Protein AF-0000000082975050 (afdb_homodimer)

Radius of gyration: 22.84 Å; Cα contacts (8 Å, |Δi|>4): 116; chains: 2; bounding box: 53×72×54 Å

Solvent-accessible surface area (backbone atoms only — not comparable to full-atom values): 13471 Å² total; per-residue (Å²): 128,85,73,77,72,78,75,49,72,66,56,48,51,53,51,49,53,51,52,52,52,53,52,52,50,51,50,51,52,41,51,49,33,51,52,57,33,52,72,74,43,74,67,50,84,55,89,58,82,75,48,73,52,53,45,34,50,45,50,38,50,48,47,53,49,49,51,49,51,48,52,34,49,72,68,70,44,66,65,86,73,73,61,56,70,67,48,46,16,43,52,56,42,55,60,42,58,71,66,53,77,72,69,80,68,79,64,73,76,54,66,79,74,104,129,85,70,77,72,78,76,49,72,67,55,48,52,53,52,49,53,50,52,51,51,52,52,52,50,52,50,51,52,41,52,48,32,50,50,57,33,52,72,74,42,76,65,51,84,56,88,59,83,73,48,72,53,54,45,34,49,44,51,38,51,47,48,53,49,50,52,50,51,48,52,35,50,72,68,70,42,67,66,84,73,74,61,56,71,69,48,46,15,45,54,55,43,57,58,42,60,71,65,55,75,72,69,82,68,78,64,73,76,54,67,80,74,107

InterPro domains:
  IPR011598 Myc-type, basic helix-loop-helix (bHLH) domain [PF00010] (15-67)
  IPR011598 Myc-type, basic helix-loop-helix (bHLH) domain [PS50888] (14-66)
  IPR011598 Myc-type, basic helix-loop-helix (bHLH) domain [SM00353] (20-72)
  IPR036638 Helix-loop-helix DNA-binding domain superfamily [G3DSA:4.10.280.10] (9-77)
  IPR036638 Helix-loop-helix DNA-binding domain superfamily [SSF47459] (14-75)
  IPR050359 Basic helix-loop-helix transcription factors [PTHR19290] (8-82)

Organism: NCBI:txid223781

Secondary structure (DSSP, 8-state):
----PPPPHHHHHHHHHHHHHHHHHHHHHHHHHHHHHHTTS-----SSPPPHHHHHHHHHHHHHHHHHHHHHHHTT-----TTHHHHHHHHHHHHHHHHHTT--GGGGGSGGG-/----PPPPHHHHHHHHHHHHHHHHHHHHHHHHHHHHHHTTS-----SSPPPHHHHHHHHHHHHHHHHHHHHHHHTT-----TTHHHHHHHHHHHHHHHHHTT--TTGGGSGGG-

pLDDT: mean 72.02, std 23.09, range [24.94, 95.62]

Foldseek 3Di:
DPPPPDQDPVRVVVVVVVVLVVVVVVVVVVVVVLVVLVVVQQADPDPDDADSVLSVQLSVVVVVVVVVCVVCVVVVNNDPPPDCRPVVNVVSVVVVVVPPVPDPPPPDVPVVVD/DPPPPDQDPVRVVVVVVVVLVVVVVVVVVVVVVLVVLVVVQLADPDPDDADSVLSVQLSVVVVVVVVVCVVCVVVVNNDPPPPCRPVVNVVSVVVVVVPPVPDPPPPDVPVVVD

Structure (mmCIF, N/CA/C/O backbone):
data_AF-0000000082975050-model_v1
#
loop_
_entity.id
_entity.type
_entity.pdbx_description
1 polymer 'Class A basic helix-loop-helix protein 15'
#
loop_
_atom_site.group_PDB
_atom_site.id
_atom_site.type_symbol
_atom_site.label_atom_id
_atom_site.label_alt_id
_atom_site.label_comp_id
_atom_site.label_asym_id
_atom_site.label_entity_id
_atom_site.label_seq_id
_atom_site.pdbx_PDB_ins_code
_atom_site.Cartn_x
_atom_site.Cartn_y
_atom_site.Cartn_z
_atom_site.occupancy
_atom_site.B_iso_or_equiv
_atom_site.auth_seq_id
_atom_site.auth_comp_id
_atom_site.auth_asym_id
_atom_site.auth_atom_id
_atom_site.pdbx_PDB_model_num
ATOM 1 N N . MET A 1 1 ? -28.766 18.641 33.812 1 49.19 1 MET A N 1
ATOM 2 C CA . MET A 1 1 ? -28.094 19.297 32.719 1 49.19 1 MET A CA 1
ATOM 3 C C . MET A 1 1 ? -26.594 19.406 32.969 1 49.19 1 MET A C 1
ATOM 5 O O . MET A 1 1 ? -26.156 20.188 33.781 1 49.19 1 MET A O 1
ATOM 9 N N . THR A 1 2 ? -25.844 18.297 32.969 1 58.22 2 THR A N 1
ATOM 10 C CA . THR A 1 2 ? -24.438 18.266 33.375 1 58.22 2 THR A CA 1
ATOM 11 C C . THR A 1 2 ? -23.625 19.234 32.531 1 58.22 2 THR A C 1
ATOM 13 O O . THR A 1 2 ? -23.547 19.094 31.297 1 58.22 2 THR A O 1
ATOM 16 N N . THR A 1 3 ? -23.609 20.438 32.844 1 59.12 3 THR A N 1
ATOM 17 C CA . THR A 1 3 ? -22.875 21.516 32.219 1 59.12 3 THR A CA 1
ATOM 18 C C . THR A 1 3 ? -21.422 21.125 31.984 1 59.12 3 THR A C 1
ATOM 20 O O . THR A 1 3 ? -20.719 20.766 32.938 1 59.12 3 THR A O 1
ATOM 23 N N . LYS A 1 4 ? -21.062 20.469 30.938 1 68 4 LYS A N 1
ATOM 24 C CA . LYS A 1 4 ? -19.656 20.141 30.719 1 68 4 LYS A CA 1
ATOM 25 C C . LYS A 1 4 ? -18.781 21.391 30.797 1 68 4 LYS A C 1
ATOM 27 O O . LYS A 1 4 ? -19.078 22.406 30.172 1 68 4 LYS A O 1
ATOM 32 N N . HIS A 1 5 ? -18.125 21.672 31.875 1 72.56 5 HIS A N 1
ATOM 33 C CA . HIS A 1 5 ? -17.188 22.766 32.031 1 72.56 5 HIS A CA 1
ATOM 34 C C . HIS A 1 5 ? -16.172 22.797 30.891 1 72.56 5 HIS A C 1
ATOM 36 O O . HIS A 1 5 ? -15.758 21.75 30.391 1 72.56 5 HIS A O 1
ATOM 42 N N . PRO A 1 6 ? -15.977 23.922 30.297 1 77.38 6 PRO A N 1
ATOM 43 C CA . PRO A 1 6 ? -15.039 24.062 29.188 1 77.38 6 PRO A CA 1
ATOM 44 C C . PRO A 1 6 ? -13.633 23.594 29.531 1 77.38 6 PRO A C 1
ATOM 46 O O . PRO A 1 6 ? -13.219 23.672 30.688 1 77.38 6 PRO A O 1
ATOM 49 N N . TRP A 1 7 ? -12.953 22.766 28.75 1 78.19 7 TRP A N 1
ATOM 50 C CA . TRP A 1 7 ? -11.594 22.266 28.984 1 78.19 7 TRP A CA 1
ATOM 51 C C . TRP A 1 7 ? -10.633 23.422 29.25 1 78.19 7 TRP A C 1
ATOM 53 O O . TRP A 1 7 ? -10.664 24.453 28.562 1 78.19 7 TRP A O 1
ATOM 63 N N . SER A 1 8 ? -10.016 23.391 30.344 1 85.06 8 SER A N 1
ATOM 64 C CA . SER A 1 8 ? -8.922 24.328 30.609 1 85.06 8 SER A CA 1
ATOM 65 C C . SER A 1 8 ? -7.895 24.312 29.484 1 85.06 8 SER A C 1
ATOM 67 O O . SER A 1 8 ? -7.789 23.328 28.75 1 85.06 8 SER A O 1
ATOM 69 N N . SER A 1 9 ? -7.164 25.391 29.281 1 87.44 9 SER A N 1
ATOM 70 C CA . SER A 1 9 ? -6.113 25.484 28.266 1 87.44 9 SER A CA 1
ATOM 71 C C . SER A 1 9 ? -5.117 24.328 28.406 1 87.44 9 SER A C 1
ATOM 73 O O . SER A 1 9 ? -4.652 23.797 27.391 1 87.44 9 SER A O 1
ATOM 75 N N . LYS A 1 10 ? -4.719 24.047 29.672 1 89.56 10 LYS A N 1
ATOM 76 C CA . LYS A 1 10 ? -3.797 22.953 29.906 1 89.56 10 LYS A CA 1
ATOM 77 C C . LYS A 1 10 ? -4.395 21.625 29.453 1 89.56 10 LYS A C 1
ATOM 79 O O . LYS A 1 10 ? -3.695 20.797 28.875 1 89.56 10 LYS A O 1
ATOM 84 N N . ASP A 1 11 ? -5.547 21.375 29.719 1 90.31 11 ASP A N 1
ATOM 85 C CA . ASP A 1 11 ? -6.242 20.156 29.312 1 90.31 11 ASP A CA 1
ATOM 86 C C . ASP A 1 11 ? -6.309 20.047 27.781 1 90.31 11 ASP A C 1
ATOM 88 O O . ASP A 1 11 ? -6.152 18.953 27.234 1 90.31 11 ASP A O 1
ATOM 92 N N . ARG A 1 12 ? -6.531 21.141 27.203 1 91.5 12 ARG A N 1
ATOM 93 C CA . ARG A 1 12 ? -6.609 21.156 25.75 1 91.5 12 ARG A CA 1
ATOM 94 C C . ARG A 1 12 ? -5.27 20.781 25.125 1 91.5 12 ARG A C 1
ATOM 96 O O . ARG A 1 12 ? -5.219 20.016 24.156 1 91.5 12 ARG A O 1
ATOM 103 N N . HIS A 1 13 ? -4.234 21.391 25.625 1 91.81 13 HIS A N 1
ATOM 104 C CA . HIS A 1 13 ? -2.891 21.094 25.141 1 91.81 13 HIS A CA 1
ATOM 105 C C . HIS A 1 13 ? -2.553 19.609 25.312 1 91.81 13 HIS A C 1
ATOM 107 O O . HIS A 1 13 ? -2.004 18.984 24.406 1 91.81 13 HIS A O 1
ATOM 113 N N . LEU A 1 14 ? -2.832 19 26.406 1 93.06 14 LEU A N 1
ATOM 114 C CA . LEU A 1 14 ? -2.553 17.594 26.688 1 93.06 14 LEU A CA 1
ATOM 115 C C . LEU A 1 14 ? -3.32 16.688 25.734 1 93.06 14 LEU A C 1
ATOM 117 O O . LEU A 1 14 ? -2.785 15.68 25.266 1 93.06 14 LEU A O 1
ATOM 121 N N . ARG A 1 15 ? -4.504 17.047 25.484 1 94.31 15 ARG A N 1
ATOM 122 C CA . ARG A 1 15 ? -5.32 16.266 24.562 1 94.31 15 ARG A CA 1
ATOM 123 C C . ARG A 1 15 ? -4.742 16.312 23.141 1 94.31 15 ARG A C 1
ATOM 125 O O . ARG A 1 15 ? -4.77 15.32 22.422 1 94.31 15 ARG A O 1
ATOM 132 N N . ARG A 1 16 ? -4.27 17.453 22.828 1 94.25 16 ARG A N 1
ATOM 133 C CA . ARG A 1 16 ? -3.648 17.609 21.516 1 94.25 16 ARG A CA 1
ATOM 134 C C . ARG A 1 16 ? -2.393 16.75 21.391 1 94.25 16 ARG A C 1
ATOM 136 O O . ARG A 1 16 ? -2.176 16.094 20.375 1 94.25 16 ARG A O 1
ATOM 143 N N . LEU A 1 17 ? -1.594 16.734 22.406 1 93.88 17 LEU A N 1
ATOM 144 C CA . LEU A 1 17 ? -0.362 15.953 22.422 1 93.88 17 LEU A CA 1
ATOM 145 C C . LEU A 1 17 ? -0.664 14.461 22.328 1 93.88 17 LEU A C 1
ATOM 147 O O . LEU A 1 17 ? 0.022 13.727 21.609 1 93.88 17 LEU A O 1
ATOM 151 N N . GLU A 1 18 ? -1.65 14.07 22.938 1 95.19 18 GLU A N 1
ATOM 152 C CA . GLU A 1 18 ? -2.07 12.672 22.906 1 95.19 18 GLU A CA 1
ATOM 153 C C . GLU A 1 18 ? -2.559 12.281 21.516 1 95.19 18 GLU A C 1
ATOM 155 O O . GLU A 1 18 ? -2.234 11.195 21.016 1 95.19 18 GLU A O 1
ATOM 160 N N . SER A 1 19 ? -3.355 13.117 20.938 1 92.25 19 SER A N 1
ATOM 161 C CA . SER A 1 19 ? -3.855 12.883 19.594 1 92.25 19 SER A CA 1
ATOM 162 C C . SER A 1 19 ? -2.713 12.805 18.578 1 92.25 19 SER A C 1
ATOM 164 O O . SER A 1 19 ? -2.703 11.922 17.719 1 92.25 19 SER A O 1
ATOM 166 N N . ASN A 1 20 ? -1.821 13.672 18.734 1 84.62 20 ASN A N 1
ATOM 167 C CA . ASN A 1 20 ? -0.651 13.672 17.859 1 84.62 20 ASN A CA 1
ATOM 168 C C . ASN A 1 20 ? 0.16 12.391 18 1 84.62 20 ASN A C 1
ATOM 170 O O . ASN A 1 20 ? 0.629 11.828 17.016 1 84.62 20 ASN A O 1
ATOM 174 N N . GLU A 1 21 ? 0.338 11.945 19.234 1 93 21 GLU A N 1
ATOM 175 C CA . GLU A 1 21 ? 1.082 10.711 19.484 1 93 21 GLU A CA 1
ATOM 176 C C . GLU A 1 21 ? 0.361 9.5 18.906 1 93 21 GLU A C 1
ATOM 178 O O . GLU A 1 21 ? 0.998 8.594 18.359 1 93 21 GLU A O 1
ATOM 183 N N . ARG A 1 22 ? -0.923 9.414 18.938 1 92.12 22 ARG A N 1
ATOM 184 C CA . ARG A 1 22 ? -1.711 8.336 18.359 1 92.12 22 ARG A CA 1
ATOM 185 C C . ARG A 1 22 ? -1.531 8.289 16.844 1 92.12 22 ARG A C 1
ATOM 187 O O . ARG A 1 22 ? -1.335 7.219 16.266 1 92.12 22 ARG A O 1
ATOM 194 N N . GLU A 1 23 ? -1.517 9.516 16.297 1 82.25 23 GLU A N 1
ATOM 195 C CA . GLU A 1 23 ? -1.355 9.602 14.852 1 82.25 23 GLU A CA 1
ATOM 196 C C . GLU A 1 23 ? 0.053 9.188 14.43 1 82.25 23 GLU A C 1
ATOM 198 O O . GLU A 1 23 ? 0.234 8.547 13.398 1 82.25 23 GLU A O 1
ATOM 203 N N . ARG A 1 24 ? 0.993 9.5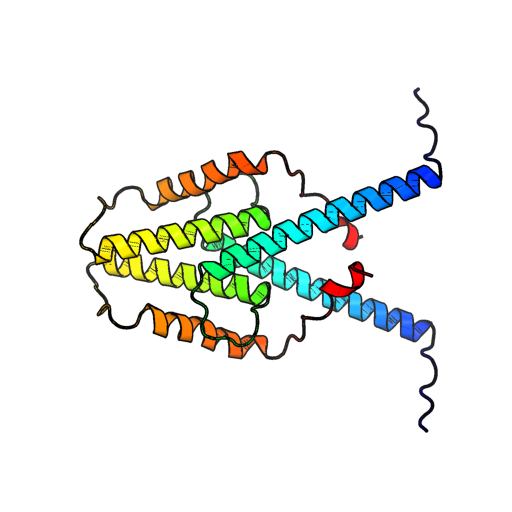08 15.203 1 88.44 24 ARG A N 1
ATOM 204 C CA . ARG A 1 24 ? 2.369 9.102 14.93 1 88.44 24 ARG A CA 1
ATOM 205 C C . ARG A 1 24 ? 2.52 7.586 14.984 1 88.44 24 ARG A C 1
ATOM 207 O O . ARG A 1 24 ? 3.182 6.992 14.133 1 88.44 24 ARG A O 1
ATOM 214 N N . GLN A 1 25 ? 1.886 7.027 15.945 1 92.62 25 GLN A N 1
ATOM 215 C CA . GLN A 1 25 ? 1.924 5.574 16.078 1 92.62 25 GLN A CA 1
ATOM 216 C C . GLN A 1 25 ? 1.229 4.898 14.891 1 92.62 25 GLN A C 1
ATOM 218 O O . GLN A 1 25 ? 1.692 3.869 14.398 1 92.62 25 GLN A O 1
ATOM 223 N N . ARG A 1 26 ? 0.138 5.371 14.484 1 89.12 26 ARG A N 1
ATOM 224 C CA . ARG A 1 26 ? -0.585 4.832 13.336 1 89.12 26 ARG A CA 1
ATOM 225 C C . ARG A 1 26 ? 0.274 4.879 12.078 1 89.12 26 ARG A C 1
ATOM 227 O O . ARG A 1 26 ? 0.341 3.9 11.336 1 89.12 26 ARG A O 1
ATOM 234 N N . MET A 1 27 ? 0.964 5.965 11.859 1 92.44 27 MET A N 1
ATOM 235 C CA . MET A 1 27 ? 1.824 6.117 10.688 1 92.44 27 MET A CA 1
ATOM 236 C C . MET A 1 27 ? 2.988 5.133 10.734 1 92.44 27 MET A C 1
ATOM 238 O O . MET A 1 27 ? 3.414 4.617 9.703 1 92.44 27 MET A O 1
ATOM 242 N N . HIS A 1 28 ? 3.506 4.906 11.914 1 90.19 28 HIS A N 1
ATOM 243 C CA . HIS A 1 28 ? 4.566 3.914 12.055 1 90.19 28 HIS A CA 1
ATOM 244 C C . HIS A 1 28 ? 4.074 2.523 11.672 1 90.19 28 HIS A C 1
ATOM 246 O O . HIS A 1 28 ? 4.785 1.774 10.992 1 90.19 28 HIS A O 1
ATOM 252 N N . LYS A 1 29 ? 2.855 2.201 12.094 1 95.25 29 LYS A N 1
ATOM 253 C CA . LYS A 1 29 ? 2.26 0.915 11.75 1 95.25 29 LYS A CA 1
ATOM 254 C C . LYS A 1 29 ? 2.045 0.798 10.242 1 95.25 29 LYS A C 1
ATOM 256 O O . LYS A 1 29 ? 2.273 -0.262 9.656 1 95.25 29 LYS A O 1
ATOM 261 N N . LEU A 1 30 ? 1.63 1.838 9.617 1 92.81 30 LEU A N 1
ATOM 262 C CA . LEU A 1 30 ? 1.423 1.858 8.18 1 92.81 30 LEU A CA 1
ATOM 263 C C . LEU A 1 30 ? 2.738 1.642 7.434 1 92.81 30 LEU A C 1
ATOM 265 O O . LEU A 1 30 ? 2.797 0.859 6.484 1 92.81 30 LEU A O 1
ATOM 269 N N . ASN A 1 31 ? 3.74 2.348 7.891 1 90.44 31 ASN A N 1
ATOM 270 C CA . ASN A 1 31 ? 5.059 2.209 7.273 1 90.44 31 ASN A CA 1
ATOM 271 C C . ASN A 1 31 ? 5.609 0.797 7.449 1 90.44 31 ASN A C 1
ATOM 273 O O . ASN A 1 31 ? 6.273 0.269 6.555 1 90.44 31 ASN A O 1
ATOM 277 N N . ASN A 1 32 ? 5.355 0.242 8.633 1 95.12 32 ASN A N 1
ATOM 278 C CA . ASN A 1 32 ? 5.754 -1.147 8.844 1 95.12 32 ASN A CA 1
ATOM 279 C C . ASN A 1 32 ? 5.043 -2.084 7.867 1 95.12 32 ASN A C 1
ATOM 281 O O . ASN A 1 32 ? 5.645 -3.033 7.363 1 95.12 32 ASN A O 1
ATOM 285 N N . ALA A 1 33 ? 3.789 -1.799 7.648 1 95.56 33 ALA A N 1
ATOM 286 C CA . ALA A 1 33 ? 3.021 -2.617 6.715 1 95.56 33 ALA A CA 1
ATOM 287 C C . ALA A 1 33 ? 3.551 -2.471 5.293 1 95.56 33 ALA A C 1
ATOM 289 O O . ALA A 1 33 ? 3.6 -3.443 4.539 1 95.56 33 ALA A O 1
ATOM 290 N N . PHE A 1 34 ? 4.008 -1.332 4.875 1 93.56 34 PHE A N 1
ATOM 291 C CA . PHE A 1 34 ? 4.652 -1.124 3.584 1 93.56 34 PHE A CA 1
ATOM 292 C C . PHE A 1 34 ? 5.934 -1.94 3.48 1 93.56 34 PHE A C 1
ATOM 294 O O . PHE A 1 34 ? 6.188 -2.58 2.459 1 93.56 34 PHE A O 1
ATOM 301 N N . GLN A 1 35 ? 6.707 -1.865 4.547 1 92.81 35 GLN A N 1
ATOM 302 C CA . GLN A 1 35 ? 7.969 -2.598 4.551 1 92.81 35 GLN A CA 1
ATOM 303 C C . GLN A 1 35 ? 7.734 -4.098 4.422 1 92.81 35 GLN A C 1
ATOM 305 O O . GLN A 1 35 ? 8.445 -4.785 3.686 1 92.81 35 GLN A O 1
ATOM 310 N N . ALA A 1 36 ? 6.762 -4.613 5.164 1 95.38 36 ALA A N 1
ATOM 311 C CA . ALA A 1 36 ? 6.438 -6.035 5.094 1 95.38 36 ALA A CA 1
ATOM 312 C C . ALA A 1 36 ? 6.016 -6.434 3.682 1 95.38 36 ALA A C 1
ATOM 314 O O . ALA A 1 36 ? 6.359 -7.52 3.207 1 95.38 36 ALA A O 1
ATOM 315 N N . LEU A 1 37 ? 5.32 -5.559 3.002 1 95.19 37 LEU A N 1
ATOM 316 C CA . LEU A 1 37 ? 4.918 -5.816 1.624 1 95.19 37 LEU A CA 1
ATOM 317 C C . LEU A 1 37 ? 6.133 -5.832 0.7 1 95.19 37 LEU A C 1
ATOM 319 O O . LEU A 1 37 ? 6.25 -6.711 -0.16 1 95.19 37 LEU A O 1
ATOM 323 N N . ARG A 1 38 ? 7.008 -4.895 0.886 1 92.06 38 ARG A N 1
ATOM 324 C CA . ARG A 1 38 ? 8.211 -4.805 0.066 1 92.06 38 ARG A CA 1
ATOM 325 C C . ARG A 1 38 ? 9.055 -6.07 0.19 1 92.06 38 ARG A C 1
ATOM 327 O O . ARG A 1 38 ? 9.719 -6.48 -0.767 1 92.06 38 ARG A O 1
ATOM 334 N N . GLU A 1 39 ? 8.992 -6.715 1.287 1 92.19 39 GLU A N 1
ATOM 335 C CA . GLU A 1 39 ? 9.828 -7.875 1.553 1 92.19 39 GLU A CA 1
ATOM 336 C C . GLU A 1 39 ? 9.367 -9.086 0.753 1 92.19 39 GLU A C 1
ATOM 338 O O . GLU A 1 39 ? 10.133 -10.039 0.552 1 92.19 39 GLU A O 1
ATOM 343 N N . VAL A 1 40 ? 8.164 -9.055 0.242 1 93.19 40 VAL A N 1
ATOM 344 C CA . VAL A 1 40 ? 7.668 -10.234 -0.461 1 93.19 40 VAL A CA 1
ATOM 345 C C . VAL A 1 40 ? 7.672 -9.977 -1.967 1 93.19 40 VAL A C 1
ATOM 347 O O . VAL A 1 40 ? 7.32 -10.859 -2.754 1 93.19 40 VAL A O 1
ATOM 350 N N . ILE A 1 41 ? 7.992 -8.805 -2.342 1 91.44 41 ILE A N 1
ATOM 351 C CA . ILE A 1 41 ? 8.094 -8.453 -3.754 1 91.44 41 ILE A CA 1
ATOM 352 C C . ILE A 1 41 ? 9.555 -8.484 -4.191 1 91.44 41 ILE A C 1
ATOM 354 O O . ILE A 1 41 ? 10.398 -7.797 -3.604 1 91.44 41 ILE A O 1
ATOM 358 N N . PRO A 1 42 ? 9.75 -9.312 -5.156 1 84.94 42 PRO A N 1
ATOM 359 C CA . PRO A 1 42 ? 11.133 -9.281 -5.641 1 84.94 42 PRO A CA 1
ATOM 360 C C . PRO A 1 42 ? 11.516 -7.934 -6.25 1 84.94 42 PRO A C 1
ATOM 362 O O . PRO A 1 42 ? 10.734 -7.352 -7.008 1 84.94 42 PRO A O 1
ATOM 365 N N . HIS A 1 43 ? 12.281 -7.355 -5.434 1 71.88 43 HIS A N 1
ATOM 366 C CA . HIS A 1 43 ? 12.68 -6.039 -5.918 1 71.88 43 HIS A CA 1
ATOM 367 C C . HIS A 1 43 ? 14.078 -6.078 -6.531 1 71.88 43 HIS A C 1
ATOM 369 O O . HIS A 1 43 ? 14.945 -6.812 -6.059 1 71.88 43 HIS A O 1
ATOM 375 N N . VAL A 1 44 ? 14.031 -5.676 -7.762 1 59.03 44 VAL A N 1
ATOM 376 C CA . VAL A 1 44 ? 15.359 -5.602 -8.344 1 59.03 44 VAL A CA 1
ATOM 377 C C . VAL A 1 44 ? 16.203 -4.566 -7.598 1 59.03 44 VAL A C 1
ATOM 379 O O . VAL A 1 44 ? 15.664 -3.568 -7.105 1 59.03 44 VAL A O 1
ATOM 382 N N . ARG A 1 45 ? 17.438 -4.789 -7.453 1 57.59 45 ARG A N 1
ATOM 383 C CA . ARG A 1 45 ? 18.562 -4.102 -6.816 1 57.59 45 ARG A CA 1
ATOM 384 C C . ARG A 1 45 ? 18.391 -2.59 -6.895 1 57.59 45 ARG A C 1
ATOM 386 O O . ARG A 1 45 ? 19.375 -1.853 -6.953 1 57.59 45 ARG A O 1
ATOM 393 N N . ALA A 1 46 ? 17.219 -2.252 -6.527 1 56.66 46 ALA A N 1
ATOM 394 C CA . ALA A 1 46 ? 17.234 -0.802 -6.691 1 56.66 46 ALA A CA 1
ATOM 395 C C . ALA A 1 46 ? 18.016 -0.131 -5.562 1 56.66 46 ALA A C 1
ATOM 397 O O . ALA A 1 46 ? 17.969 -0.582 -4.418 1 56.66 46 ALA A O 1
ATOM 398 N N . GLU A 1 47 ? 18.906 0.601 -5.941 1 57.22 47 GLU A N 1
ATOM 399 C CA . GLU A 1 47 ? 19.719 1.398 -5.027 1 57.22 47 GLU A CA 1
ATOM 400 C C . GLU A 1 47 ? 18.844 2.25 -4.109 1 57.22 47 GLU A C 1
ATOM 402 O O . GLU A 1 47 ? 19.25 2.586 -2.996 1 57.22 47 GLU A O 1
ATOM 407 N N . ASN A 1 48 ? 17.719 2.496 -4.762 1 71.75 48 ASN A N 1
ATOM 408 C CA . ASN A 1 48 ? 16.844 3.377 -3.988 1 71.75 48 ASN A CA 1
ATOM 409 C C . ASN A 1 48 ? 15.617 2.643 -3.471 1 71.75 48 ASN A C 1
ATOM 411 O O . ASN A 1 48 ? 15.094 1.746 -4.141 1 71.75 48 ASN A O 1
ATOM 415 N N . LYS A 1 49 ? 15.25 3.16 -2.273 1 75.69 49 LYS A N 1
ATOM 416 C CA . LYS A 1 49 ? 14.039 2.615 -1.66 1 75.69 49 LYS A CA 1
ATOM 417 C C . LYS A 1 49 ? 12.805 2.973 -2.475 1 75.69 49 LYS A C 1
ATOM 419 O O . LYS A 1 49 ? 12.695 4.09 -2.988 1 75.69 49 LYS A O 1
ATOM 424 N N . LEU A 1 50 ? 11.945 2.037 -2.697 1 84 50 LEU A N 1
ATOM 425 C CA . LEU A 1 50 ? 10.68 2.248 -3.391 1 84 50 LEU A CA 1
ATOM 426 C C . LEU A 1 50 ? 9.781 3.193 -2.6 1 84 50 LEU A C 1
ATOM 428 O O . LEU A 1 50 ? 9.727 3.121 -1.37 1 84 50 LEU A O 1
ATOM 432 N N . SER A 1 51 ? 9.125 4.133 -3.326 1 87.94 51 SER A N 1
ATOM 433 C CA . SER A 1 51 ? 8.102 4.957 -2.689 1 87.94 51 SER A CA 1
ATOM 434 C C . SER A 1 51 ? 6.859 4.137 -2.361 1 87.94 51 SER A C 1
ATOM 436 O O . SER A 1 51 ? 6.754 2.975 -2.758 1 87.94 51 SER A O 1
ATOM 438 N N . LYS A 1 52 ? 5.941 4.824 -1.64 1 92.25 52 LYS A N 1
ATOM 439 C CA . LYS A 1 52 ? 4.695 4.145 -1.291 1 92.25 52 LYS A CA 1
ATOM 440 C C . LYS A 1 52 ? 3.885 3.809 -2.539 1 92.25 52 LYS A C 1
ATOM 442 O O . LYS A 1 52 ? 3.379 2.693 -2.676 1 92.25 52 LYS A O 1
ATOM 447 N N . ILE A 1 53 ? 3.857 4.805 -3.383 1 91.5 53 ILE A N 1
ATOM 448 C CA . ILE A 1 53 ? 3.1 4.613 -4.613 1 91.5 53 ILE A CA 1
ATOM 449 C C . ILE A 1 53 ? 3.766 3.539 -5.469 1 91.5 53 ILE A C 1
ATOM 451 O O . ILE A 1 53 ? 3.088 2.664 -6.016 1 91.5 53 ILE A O 1
ATOM 455 N N . GLU A 1 54 ? 5.047 3.59 -5.578 1 89.75 54 GLU A N 1
ATOM 456 C CA . GLU A 1 54 ? 5.789 2.59 -6.34 1 89.75 54 GLU A CA 1
ATOM 457 C C . GLU A 1 54 ? 5.602 1.194 -5.75 1 89.75 54 GLU A C 1
ATOM 459 O O . GLU A 1 54 ? 5.434 0.221 -6.488 1 89.75 54 GLU A O 1
ATOM 464 N N . THR A 1 55 ? 5.602 1.144 -4.398 1 92.31 55 THR A N 1
ATOM 465 C CA . THR A 1 55 ? 5.414 -0.138 -3.729 1 92.31 55 THR A CA 1
ATOM 466 C C . THR A 1 55 ? 4.051 -0.733 -4.074 1 92.31 55 THR A C 1
ATOM 468 O O . THR A 1 55 ? 3.953 -1.914 -4.414 1 92.31 55 THR A O 1
ATOM 471 N N . LEU A 1 56 ? 3.084 0.028 -4.074 1 95.38 56 LEU A N 1
ATOM 472 C CA . LEU A 1 56 ? 1.723 -0.411 -4.363 1 95.38 56 LEU A CA 1
ATOM 473 C C . LEU A 1 56 ? 1.591 -0.86 -5.816 1 95.38 56 LEU A C 1
ATOM 475 O O . LEU A 1 56 ? 0.962 -1.882 -6.098 1 95.38 56 LEU A O 1
ATOM 479 N N . THR A 1 57 ? 2.184 -0.091 -6.664 1 94.38 57 THR A N 1
ATOM 480 C CA . THR A 1 57 ? 2.137 -0.402 -8.086 1 94.38 57 THR A CA 1
ATOM 481 C C . THR A 1 57 ? 2.875 -1.704 -8.383 1 94.38 57 THR A C 1
ATOM 483 O O . THR A 1 57 ? 2.383 -2.547 -9.133 1 94.38 57 THR A O 1
ATOM 486 N N . LEU A 1 58 ? 4.02 -1.876 -7.762 1 93.19 58 LEU A N 1
ATOM 487 C CA . LEU A 1 58 ? 4.797 -3.096 -7.957 1 93.19 58 LEU A CA 1
ATOM 488 C C . LEU A 1 58 ? 4.059 -4.305 -7.398 1 93.19 58 LEU A C 1
ATOM 490 O O . LEU A 1 58 ? 4.062 -5.375 -8.008 1 93.19 58 LEU A O 1
ATOM 494 N N . ALA A 1 59 ? 3.467 -4.074 -6.254 1 95.56 59 ALA A N 1
ATOM 495 C CA . ALA A 1 59 ? 2.705 -5.164 -5.648 1 95.56 59 ALA A CA 1
ATOM 496 C C . ALA A 1 59 ? 1.564 -5.609 -6.559 1 95.56 59 ALA A C 1
ATOM 498 O O . ALA A 1 59 ? 1.373 -6.805 -6.789 1 95.56 59 ALA A O 1
ATOM 499 N N . LYS A 1 60 ? 0.841 -4.66 -7.09 1 95.06 60 LYS A N 1
ATOM 500 C CA . LYS A 1 60 ? -0.256 -4.965 -8.008 1 95.06 60 LYS A CA 1
ATOM 501 C C . LYS A 1 60 ? 0.24 -5.742 -9.219 1 95.06 60 LYS A C 1
ATOM 503 O O . LYS A 1 60 ? -0.334 -6.773 -9.578 1 95.06 60 LYS A O 1
ATOM 508 N N . ASN A 1 61 ? 1.24 -5.289 -9.789 1 93.19 61 ASN A N 1
ATOM 509 C CA . ASN A 1 61 ? 1.783 -5.93 -10.984 1 93.19 61 ASN A CA 1
ATOM 510 C C . ASN A 1 61 ? 2.32 -7.324 -10.672 1 93.19 61 ASN A C 1
ATOM 512 O O . ASN A 1 61 ? 2.162 -8.242 -11.477 1 93.19 61 ASN A O 1
ATOM 516 N N . TYR A 1 62 ? 2.971 -7.438 -9.531 1 93.69 62 TYR A N 1
ATOM 517 C CA . TYR A 1 62 ? 3.506 -8.734 -9.125 1 93.69 62 TYR A CA 1
ATOM 518 C C . TYR A 1 62 ? 2.387 -9.75 -8.93 1 93.69 62 TYR A C 1
ATOM 520 O O . TYR A 1 62 ? 2.496 -10.898 -9.367 1 93.69 62 TYR A O 1
ATOM 528 N N . ILE A 1 63 ? 1.311 -9.289 -8.305 1 95.12 63 ILE A N 1
ATOM 529 C CA . ILE A 1 63 ? 0.154 -10.156 -8.078 1 95.12 63 ILE A CA 1
ATOM 530 C C . ILE A 1 63 ? -0.43 -10.586 -9.422 1 95.12 63 ILE A C 1
ATOM 532 O O . ILE A 1 63 ? -0.746 -11.766 -9.617 1 95.12 63 ILE A O 1
ATOM 536 N N . LYS A 1 64 ? -0.53 -9.672 -10.336 1 94.69 64 LYS A N 1
ATOM 537 C CA . LYS A 1 64 ? -1.036 -10.008 -11.664 1 94.69 64 LYS A CA 1
ATOM 538 C C . LYS A 1 64 ? -0.142 -11.039 -12.344 1 94.69 64 LYS A C 1
ATOM 540 O O . LYS A 1 64 ? -0.636 -11.969 -12.984 1 94.69 64 LYS A O 1
ATOM 545 N N . SER A 1 65 ? 1.151 -10.859 -12.18 1 93 65 SER A N 1
ATOM 546 C CA . SER A 1 65 ? 2.104 -11.797 -12.773 1 93 65 SER A CA 1
ATOM 547 C C . SER A 1 65 ? 1.978 -13.18 -12.156 1 93 65 SER A C 1
ATOM 549 O O . SER A 1 65 ? 1.938 -14.188 -12.867 1 93 65 SER A O 1
ATOM 551 N N . LEU A 1 66 ? 1.948 -13.188 -10.789 1 92.56 66 LEU A N 1
ATOM 552 C CA . LEU A 1 66 ? 1.812 -14.469 -10.102 1 92.56 66 LEU A CA 1
ATOM 553 C C . LEU A 1 66 ? 0.533 -15.18 -10.523 1 92.56 66 LEU A C 1
ATOM 555 O O . LEU A 1 66 ? 0.542 -16.391 -10.758 1 92.56 66 LEU A O 1
ATOM 559 N N . THR A 1 67 ? -0.532 -14.414 -10.625 1 92.19 67 THR A N 1
ATOM 560 C CA . THR A 1 67 ? -1.813 -14.977 -11.039 1 92.19 67 THR A CA 1
ATOM 561 C C . THR A 1 67 ? -1.729 -15.531 -12.453 1 92.19 67 THR A C 1
ATOM 563 O O . THR A 1 67 ? -2.248 -16.625 -12.734 1 92.19 67 THR A O 1
ATOM 566 N N . SER A 1 68 ? -1.086 -14.844 -13.305 1 91.69 68 SER A N 1
ATOM 567 C CA . SER A 1 68 ? -0.909 -15.297 -14.68 1 91.69 68 SER A CA 1
ATOM 568 C C . SER A 1 68 ? -0.117 -16.594 -14.727 1 91.69 68 SER A C 1
ATOM 570 O O . SER A 1 68 ? -0.435 -17.5 -15.516 1 91.69 68 SER A O 1
ATOM 572 N N . ILE A 1 69 ? 0.897 -16.703 -13.984 1 89.12 69 ILE A N 1
ATOM 573 C CA . ILE A 1 69 ? 1.731 -17.906 -13.93 1 89.12 69 ILE A CA 1
ATOM 574 C C . ILE A 1 69 ? 0.894 -19.094 -13.469 1 89.12 69 ILE A C 1
ATOM 576 O O . ILE A 1 69 ? 0.958 -20.172 -14.062 1 89.12 69 ILE A O 1
ATOM 580 N N . ILE A 1 70 ? 0.135 -18.906 -12.508 1 89.81 70 ILE A N 1
ATOM 581 C CA . ILE A 1 70 ? -0.695 -19.984 -11.969 1 89.81 70 ILE A CA 1
ATOM 582 C C . ILE A 1 70 ? -1.704 -20.438 -13.023 1 89.81 70 ILE A C 1
ATOM 584 O O . ILE A 1 70 ? -1.923 -21.625 -13.211 1 89.81 70 ILE A O 1
ATOM 588 N N . LEU A 1 71 ? -2.295 -19.484 -13.711 1 88.19 71 LEU A N 1
ATOM 589 C CA . LEU A 1 71 ? -3.273 -19.797 -14.742 1 88.19 71 LEU A CA 1
ATOM 590 C C . LEU A 1 71 ? -2.627 -20.578 -15.883 1 88.19 71 LEU A C 1
ATOM 592 O O . LEU A 1 71 ? -3.205 -21.547 -16.391 1 88.19 71 LEU A O 1
ATOM 596 N N . ASN A 1 72 ? -1.494 -20.203 -16.234 1 87.69 72 ASN A N 1
ATOM 597 C CA . ASN A 1 72 ? -0.77 -20.891 -17.281 1 87.69 72 ASN A CA 1
ATOM 598 C C . ASN A 1 72 ? -0.401 -22.312 -16.859 1 87.69 72 ASN A C 1
ATOM 600 O O . ASN A 1 72 ? -0.533 -23.25 -17.656 1 87.69 72 ASN A O 1
ATOM 604 N N . MET A 1 73 ? 0.056 -22.453 -15.648 1 82.5 73 MET A N 1
ATOM 605 C CA . MET A 1 73 ? 0.417 -23.766 -15.125 1 82.5 73 MET A CA 1
ATOM 606 C C . MET A 1 73 ? -0.808 -24.672 -15.031 1 82.5 73 MET A C 1
ATOM 608 O O . MET A 1 73 ? -0.725 -25.859 -15.305 1 82.5 73 MET A O 1
ATOM 612 N N . SER A 1 74 ? -1.85 -24.047 -14.68 1 85.75 74 SER A N 1
ATOM 613 C CA . SER A 1 74 ? -3.084 -24.812 -14.523 1 85.75 74 SER A CA 1
ATOM 614 C C . SER A 1 74 ? -3.631 -25.25 -15.875 1 85.75 74 SER A C 1
ATOM 616 O O . SER A 1 74 ? -4.328 -26.266 -15.969 1 85.75 74 SER A O 1
ATOM 618 N N . ASN A 1 75 ? -3.391 -24.484 -16.891 1 84.88 75 ASN A N 1
ATOM 619 C CA . ASN A 1 75 ? -3.859 -24.812 -18.234 1 84.88 75 ASN A CA 1
ATOM 620 C C . ASN A 1 75 ? -2.859 -25.688 -18.984 1 84.88 75 ASN A C 1
ATOM 622 O O . ASN A 1 75 ? -3.029 -25.938 -20.172 1 84.88 75 ASN A O 1
ATOM 626 N N . GLY A 1 76 ? -1.912 -26.281 -18.281 1 75.12 76 GLY A N 1
ATOM 627 C CA . GLY A 1 76 ? -0.941 -27.188 -18.891 1 75.12 76 GLY A CA 1
ATOM 628 C C . GLY A 1 76 ? 0.108 -26.453 -19.719 1 75.12 76 GLY A C 1
ATOM 629 O O . GLY A 1 76 ? 0.813 -27.078 -20.516 1 75.12 76 GLY A O 1
ATOM 630 N N . HIS A 1 77 ? -0.028 -25.141 -19.75 1 68.44 77 HIS A N 1
ATOM 631 C CA . HIS A 1 77 ? 0.993 -24.375 -20.453 1 68.44 77 HIS A CA 1
ATOM 632 C C . HIS A 1 77 ? 2.176 -24.062 -19.547 1 68.44 77 HIS A C 1
ATOM 634 O O . HIS A 1 77 ? 1.996 -23.531 -18.453 1 68.44 77 HIS A O 1
ATOM 640 N N . PHE A 1 78 ? 3.133 -25 -19.359 1 57.44 78 PHE A N 1
ATOM 641 C CA . PHE A 1 78 ? 4.301 -24.781 -18.516 1 57.44 78 PHE A CA 1
ATOM 642 C C . PHE A 1 78 ? 5.234 -23.75 -19.141 1 57.44 78 PHE A C 1
ATOM 644 O O . PHE A 1 78 ? 5.672 -23.922 -20.281 1 57.44 78 PHE A O 1
ATOM 651 N N . PRO A 1 79 ? 5.059 -22.578 -18.906 1 53.19 79 PRO A N 1
ATOM 652 C CA . PRO A 1 79 ? 6.191 -21.875 -19.5 1 53.19 79 PRO A CA 1
ATOM 653 C C . PRO A 1 79 ? 7.539 -22.469 -19.125 1 53.19 79 PRO A C 1
ATOM 655 O O . PRO A 1 79 ? 7.652 -23.125 -18.078 1 53.19 79 PRO A O 1
ATOM 658 N N . ALA A 1 80 ? 8.469 -22.734 -20.094 1 44.88 80 ALA A N 1
ATOM 659 C CA . ALA A 1 80 ? 9.836 -23.094 -19.719 1 44.88 80 ALA A CA 1
ATOM 660 C C . ALA A 1 80 ? 10.273 -22.344 -18.469 1 44.88 80 ALA A C 1
ATOM 662 O O . ALA A 1 80 ? 10.102 -21.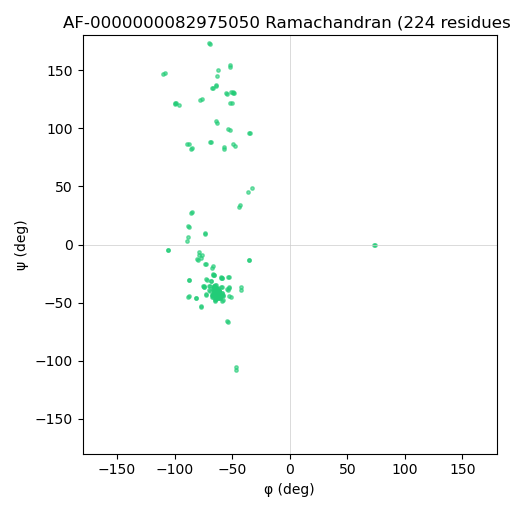125 -18.375 1 44.88 80 ALA A O 1
ATOM 663 N N . ALA A 1 81 ? 10.188 -22.875 -17.328 1 42.25 81 ALA A N 1
ATOM 664 C CA . ALA A 1 81 ? 10.445 -22.469 -15.945 1 42.25 81 ALA A CA 1
ATOM 665 C C . ALA A 1 81 ? 11.648 -21.531 -15.859 1 42.25 81 ALA A C 1
ATOM 667 O O . ALA A 1 81 ? 12.125 -21.219 -14.766 1 42.25 81 ALA A O 1
ATOM 668 N N . GLU A 1 82 ? 12.422 -21.406 -16.828 1 42.12 82 GLU A N 1
ATOM 669 C CA . GLU A 1 82 ? 13.703 -20.844 -16.406 1 42.12 82 GLU A CA 1
ATOM 670 C C . GLU A 1 82 ? 13.508 -19.641 -15.492 1 42.12 82 GLU A C 1
ATOM 672 O O . GLU A 1 82 ? 14.023 -19.625 -14.367 1 42.12 82 GLU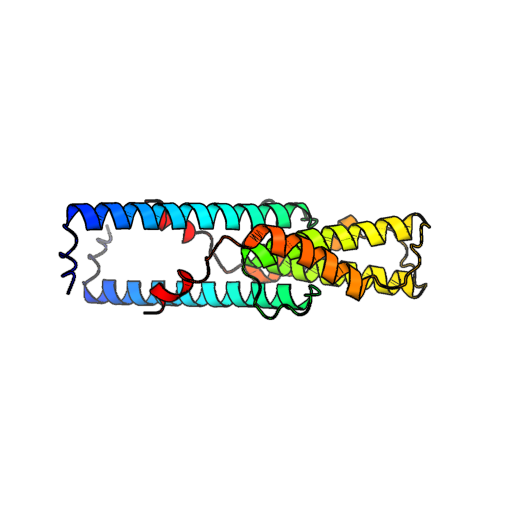 A O 1
ATOM 677 N N . GLY A 1 83 ? 13.773 -18.328 -15.914 1 40.56 83 GLY A N 1
ATOM 678 C CA . GLY A 1 83 ? 14.281 -17.094 -15.352 1 40.56 83 GLY A CA 1
ATOM 679 C C . GLY A 1 83 ? 13.211 -16.25 -14.664 1 40.56 83 GLY A C 1
ATOM 680 O O . GLY A 1 83 ? 13.109 -15.055 -14.898 1 40.56 83 GLY A O 1
ATOM 681 N N . MET A 1 84 ? 12.148 -16.859 -14.125 1 47.22 84 MET A N 1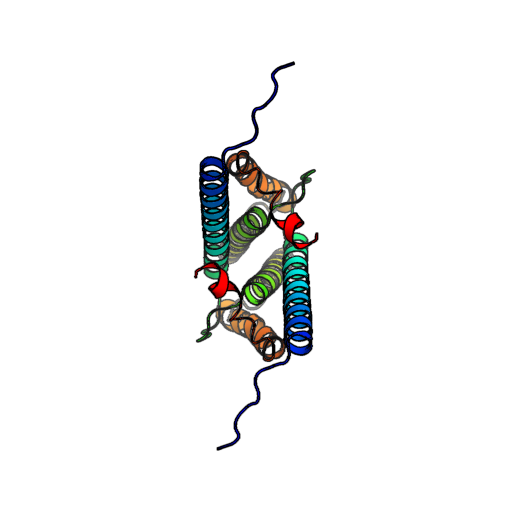
ATOM 682 C CA . MET A 1 84 ? 11.039 -15.992 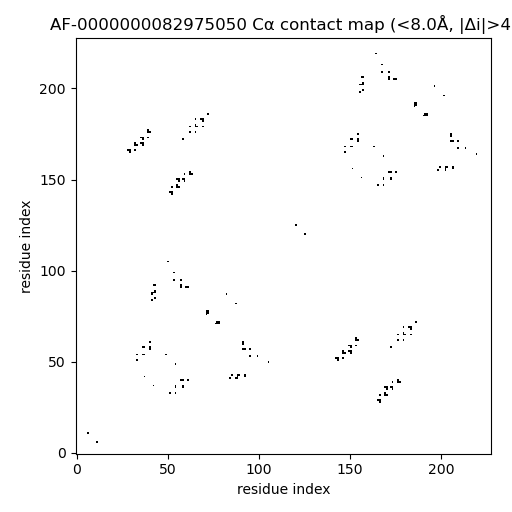-13.773 1 47.22 84 MET A CA 1
ATOM 683 C C . MET A 1 84 ? 11.43 -15.039 -12.648 1 47.22 84 MET A C 1
ATOM 685 O O . MET A 1 84 ? 10.906 -13.93 -12.562 1 47.22 84 MET A O 1
ATOM 689 N N . GLY A 1 85 ? 12.188 -15.609 -11.695 1 46.72 85 GLY A N 1
ATOM 690 C CA . GLY A 1 85 ? 12.5 -14.719 -10.586 1 46.72 85 GLY A CA 1
ATOM 691 C C . GLY A 1 85 ? 13.125 -13.406 -11.031 1 46.72 85 GLY A C 1
ATOM 692 O O . GL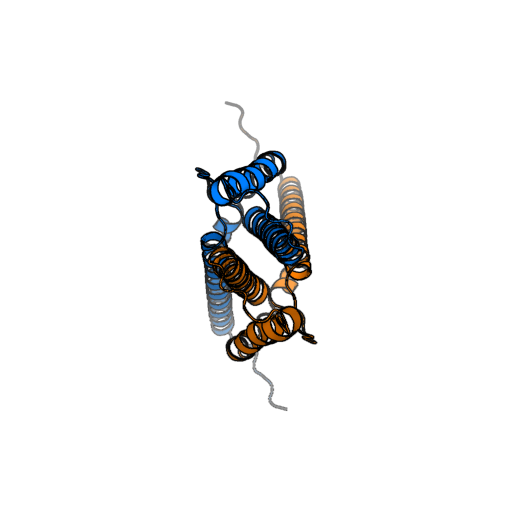Y A 1 85 ? 12.68 -12.336 -10.617 1 46.72 85 GLY A O 1
ATOM 693 N N . GLY A 1 86 ? 14.398 -13.641 -11.594 1 49.41 86 GLY A N 1
ATOM 694 C CA . GLY A 1 86 ? 15.195 -12.477 -11.961 1 49.41 86 GLY A CA 1
ATOM 695 C C . GLY A 1 86 ? 14.547 -11.625 -13.039 1 49.41 86 GLY A C 1
ATOM 696 O O . GLY A 1 86 ? 14.664 -10.398 -13.016 1 49.41 86 GLY A O 1
ATOM 697 N N . ALA A 1 87 ? 13.945 -12.266 -13.922 1 51.34 87 ALA A N 1
ATOM 698 C CA . ALA A 1 87 ? 13.406 -11.539 -15.07 1 51.34 87 ALA A CA 1
ATOM 699 C C . ALA A 1 87 ? 12.148 -10.766 -14.68 1 51.34 87 ALA A C 1
ATOM 701 O O . ALA A 1 87 ? 11.914 -9.664 -15.18 1 51.34 87 ALA A O 1
ATOM 702 N N . TRP A 1 88 ? 11.453 -11.422 -13.82 1 56.97 88 TRP A N 1
ATOM 703 C CA . TRP A 1 88 ? 10.211 -10.773 -13.398 1 56.97 88 TRP A CA 1
ATOM 704 C C . TRP A 1 88 ? 10.508 -9.508 -12.602 1 56.97 88 TRP A C 1
ATOM 706 O O . TRP A 1 88 ? 9.797 -8.508 -12.734 1 56.97 88 TRP A O 1
ATOM 716 N N . GLY A 1 89 ? 11.492 -9.625 -11.852 1 56.41 89 GLY A N 1
ATOM 717 C CA . GLY A 1 89 ? 11.883 -8.43 -11.125 1 56.41 89 GLY A CA 1
ATOM 718 C C . GLY A 1 89 ? 12.289 -7.285 -12.031 1 56.41 89 GLY A C 1
ATOM 719 O O . GLY A 1 89 ? 12.008 -6.121 -11.734 1 56.41 89 GLY A O 1
ATOM 720 N N . SER A 1 90 ? 13.023 -7.727 -13.039 1 58 90 SER A N 1
ATOM 721 C CA . SER A 1 90 ? 13.484 -6.691 -13.953 1 58 90 SER A CA 1
ATOM 722 C C . SER A 1 90 ? 12.32 -6.027 -14.68 1 58 90 SER A C 1
ATOM 724 O O . SER A 1 90 ? 12.305 -4.809 -14.859 1 58 90 SER A O 1
ATOM 726 N N . LYS A 1 91 ? 11.422 -6.777 -15.031 1 57.53 91 LYS A N 1
ATOM 727 C CA . LYS A 1 91 ? 10.289 -6.223 -15.766 1 57.53 91 LYS A CA 1
ATOM 728 C C . LYS A 1 91 ? 9.43 -5.336 -14.867 1 57.53 91 LYS A C 1
ATOM 730 O O . LYS A 1 91 ? 8.953 -4.285 -15.297 1 57.53 91 LYS A O 1
ATOM 735 N N . LEU A 1 92 ? 9.305 -5.816 -13.719 1 61.19 92 LEU A N 1
ATOM 736 C CA . LEU A 1 92 ? 8.492 -5.059 -12.773 1 61.19 92 LEU A CA 1
ATOM 737 C C . LEU A 1 92 ? 9.125 -3.707 -12.469 1 61.19 92 LEU A C 1
ATOM 739 O O . LEU A 1 92 ? 8.43 -2.693 -12.391 1 61.19 92 LEU A O 1
ATOM 743 N N . TYR A 1 93 ? 10.5 -3.76 -12.461 1 58.72 93 TYR A N 1
ATOM 744 C CA . TYR A 1 93 ? 11.25 -2.553 -12.117 1 58.72 93 TYR A CA 1
ATOM 745 C C . TYR A 1 93 ? 11.367 -1.625 -13.32 1 58.72 93 TYR A C 1
ATOM 747 O O . TYR A 1 93 ? 11.305 -0.402 -13.18 1 58.72 93 TYR A O 1
ATOM 755 N N . GLN A 1 94 ? 11.719 -2.215 -14.453 1 54.38 94 GLN A N 1
ATOM 756 C CA . GLN A 1 94 ? 11.859 -1.397 -15.656 1 54.38 94 GLN A CA 1
ATOM 757 C C . GLN A 1 94 ? 10.594 -0.592 -15.93 1 54.38 94 GLN A C 1
ATOM 759 O O . GLN A 1 94 ? 10.664 0.562 -16.359 1 54.38 94 GLN A O 1
ATOM 764 N N . HIS A 1 95 ? 9.523 -1.161 -15.703 1 52.38 95 HIS A N 1
ATOM 765 C CA . HIS A 1 95 ? 8.266 -0.442 -15.883 1 52.38 95 HIS A CA 1
ATOM 766 C C . HIS A 1 95 ? 8.125 0.689 -14.867 1 52.38 95 HIS A C 1
ATOM 768 O O . HIS A 1 95 ? 7.582 1.748 -15.188 1 52.38 95 HIS A O 1
ATOM 774 N N . TYR A 1 96 ? 8.734 0.521 -13.852 1 51.66 96 TYR A N 1
ATOM 775 C CA . TYR A 1 96 ? 8.672 1.505 -12.773 1 51.66 96 TYR A CA 1
ATOM 776 C C . TYR A 1 96 ? 9.539 2.719 -13.094 1 51.66 96 TYR A C 1
ATOM 778 O O . TYR A 1 96 ? 9.125 3.859 -12.875 1 51.66 96 TYR A O 1
ATOM 786 N N . GLN A 1 97 ? 10.867 2.523 -13.422 1 45.91 97 GLN A N 1
ATOM 787 C CA . GLN A 1 97 ? 11.773 3.625 -13.711 1 45.91 97 GLN A CA 1
ATOM 788 C C . GLN A 1 97 ? 11.203 4.547 -14.781 1 45.91 97 GLN A C 1
ATOM 790 O O . GLN A 1 97 ? 11.414 5.762 -14.742 1 45.91 97 GLN A O 1
ATOM 795 N N . GLN A 1 98 ? 10.633 3.98 -15.586 1 41.59 98 GLN A N 1
ATOM 796 C CA . GLN A 1 98 ? 10.156 4.848 -16.656 1 41.59 98 GLN A CA 1
ATOM 797 C C . GLN A 1 98 ? 9.062 5.789 -16.156 1 41.59 98 GLN A C 1
ATOM 799 O O . GLN A 1 98 ? 8.977 6.934 -16.594 1 41.59 98 GLN A O 1
ATOM 804 N N . GLN A 1 99 ? 8.328 5.371 -15.25 1 38.03 99 GLN A N 1
ATOM 805 C CA . GLN A 1 99 ? 7.219 6.23 -14.852 1 38.03 99 GLN A CA 1
ATOM 806 C C . GLN A 1 99 ? 7.652 7.23 -13.781 1 38.03 99 GLN A C 1
ATOM 808 O O . GLN A 1 99 ? 7.121 8.344 -13.711 1 38.03 99 GLN A O 1
ATOM 813 N N . HIS A 1 100 ? 8.352 6.887 -12.828 1 42.53 100 HIS A N 1
ATOM 814 C CA . HIS A 1 100 ? 8.547 7.734 -11.656 1 42.53 100 HIS A CA 1
ATOM 815 C C . HIS A 1 100 ? 9.734 8.664 -11.836 1 42.53 100 HIS A C 1
ATOM 817 O O . HIS A 1 100 ? 10.156 9.336 -10.898 1 42.53 100 HIS A O 1
ATOM 823 N N . GLY A 1 101 ? 10.5 8.805 -12.883 1 32.72 101 GLY A N 1
ATOM 824 C CA . GLY A 1 101 ? 11.539 9.82 -12.906 1 32.72 101 GLY A CA 1
ATOM 825 C C . GLY A 1 101 ? 11.086 11.148 -12.32 1 32.72 101 GLY A C 1
ATOM 826 O O . GLY A 1 101 ? 11.914 12.008 -12.008 1 32.72 101 GLY A O 1
ATOM 827 N N . ASP A 1 102 ? 9.914 11.586 -12.492 1 32.72 102 ASP A N 1
ATOM 828 C CA . ASP A 1 102 ? 9.648 12.992 -12.203 1 32.72 102 ASP A CA 1
ATOM 829 C C . ASP A 1 102 ? 9.281 13.188 -10.734 1 32.72 102 ASP A C 1
ATOM 831 O O . ASP A 1 102 ? 9.07 14.32 -10.289 1 32.72 102 ASP A O 1
ATOM 835 N N . ASP A 1 103 ? 8.68 12.266 -10.047 1 35 103 ASP A N 1
ATOM 836 C CA . ASP A 1 103 ? 8.008 12.75 -8.844 1 35 103 ASP A CA 1
ATOM 837 C C . ASP A 1 103 ? 8.953 12.734 -7.648 1 35 103 ASP A C 1
ATOM 839 O O . ASP A 1 103 ? 9.391 11.672 -7.203 1 35 103 ASP A O 1
ATOM 843 N N . ASP A 1 104 ? 9.75 13.742 -7.398 1 33.41 104 ASP A N 1
ATOM 844 C CA . ASP A 1 104 ? 10.562 14.156 -6.262 1 33.41 104 ASP A CA 1
ATOM 845 C C . ASP A 1 104 ? 9.805 13.992 -4.949 1 33.41 104 ASP A C 1
ATOM 847 O O . ASP A 1 104 ? 9.281 14.961 -4.395 1 33.41 104 ASP A O 1
ATOM 851 N N . HIS A 1 105 ? 8.961 13.016 -4.773 1 34.5 105 HIS A N 1
ATOM 852 C CA . HIS A 1 105 ? 8.039 13.055 -3.643 1 34.5 105 HIS A CA 1
ATOM 853 C C . HIS A 1 105 ? 8.758 12.758 -2.332 1 34.5 105 HIS A C 1
ATOM 855 O O . HIS A 1 105 ? 8.117 12.508 -1.309 1 34.5 105 HIS A O 1
ATOM 861 N N . GLU A 1 106 ? 10.086 12.656 -2.189 1 31.89 106 GLU A N 1
ATOM 862 C CA . GLU A 1 106 ? 10.672 12.281 -0.903 1 31.89 106 GLU A CA 1
ATOM 863 C C . GLU A 1 106 ? 10.281 13.273 0.188 1 31.89 106 GLU A C 1
ATOM 865 O O . GLU A 1 106 ? 10.461 13 1.377 1 31.89 106 GLU A O 1
ATOM 870 N N . GLU A 1 107 ? 10.016 14.555 -0.039 1 30.55 107 GLU A N 1
ATOM 871 C CA . GLU A 1 107 ? 10.234 15.586 0.968 1 30.55 107 GLU A CA 1
ATOM 872 C C . GLU A 1 107 ? 9.188 15.508 2.074 1 30.55 107 GLU A C 1
ATOM 874 O O . GLU A 1 107 ? 9.445 15.914 3.211 1 30.55 107 GLU A O 1
ATOM 879 N N . HIS A 1 108 ? 7.867 15.289 1.768 1 32.59 108 HIS A N 1
ATOM 880 C CA . HIS A 1 108 ? 6.918 15.867 2.711 1 32.59 108 HIS A CA 1
ATOM 881 C C . HIS A 1 108 ? 6.754 14.984 3.941 1 32.59 108 HIS A C 1
ATOM 883 O O . HIS A 1 108 ? 5.957 15.289 4.828 1 32.59 108 HIS A O 1
ATOM 889 N N . LEU A 1 109 ? 7.23 13.734 3.969 1 32.19 109 LEU A N 1
ATOM 890 C CA . LEU A 1 109 ? 6.941 13.023 5.211 1 32.19 109 LEU A CA 1
ATOM 891 C C . LEU A 1 109 ? 7.703 13.641 6.379 1 32.19 109 LEU A C 1
ATOM 893 O O . LEU A 1 109 ? 7.406 13.344 7.539 1 32.19 109 LEU A O 1
ATOM 897 N N . GLN A 1 110 ? 8.758 14.391 6.219 1 28.69 110 GLN A N 1
ATOM 898 C CA . GLN A 1 110 ? 9.625 14.812 7.309 1 28.69 110 GLN A CA 1
ATOM 899 C C . GLN A 1 110 ? 8.977 15.906 8.148 1 28.69 110 GLN A C 1
ATOM 901 O O . GLN A 1 110 ? 9.266 16.047 9.336 1 28.69 110 GLN A O 1
ATOM 906 N N . LYS A 1 111 ? 8.18 16.875 7.59 1 36.12 111 LYS A N 1
ATOM 907 C CA . LYS A 1 111 ? 7.957 18.062 8.406 1 36.12 111 LYS A CA 1
ATOM 908 C C . LYS A 1 111 ? 7.148 17.734 9.656 1 36.12 111 LYS A C 1
ATOM 910 O O . LYS A 1 111 ? 7.113 18.516 10.602 1 36.12 111 LYS A O 1
ATOM 915 N N . TYR A 1 112 ? 6.379 16.766 9.703 1 31.72 112 TYR A N 1
ATOM 916 C CA . TYR A 1 112 ? 5.66 16.625 10.961 1 31.72 112 TYR A CA 1
ATOM 917 C C . TYR A 1 112 ? 6.562 16.047 12.047 1 31.72 112 TYR A C 1
ATOM 919 O O . TYR A 1 112 ? 6.125 15.82 13.172 1 31.72 112 TYR A O 1
ATOM 927 N N . SER A 1 113 ? 7.703 15.562 11.633 1 27.03 113 SER A N 1
ATOM 928 C CA . SER A 1 113 ? 8.578 15.133 12.719 1 27.03 113 SER A CA 1
ATOM 929 C C . SER A 1 113 ? 9.273 16.328 13.367 1 27.03 113 SER A C 1
ATOM 931 O O . SER A 1 113 ? 10.047 16.172 14.312 1 27.03 113 SER A O 1
ATOM 933 N N . THR A 1 114 ? 9.18 17.547 12.805 1 25.27 114 THR A N 1
ATOM 934 C CA . THR A 1 114 ? 9.859 18.547 13.625 1 25.27 114 THR A CA 1
ATOM 935 C C . THR A 1 114 ? 8.938 19.047 14.734 1 25.27 114 THR A C 1
ATOM 937 O O . THR A 1 114 ? 7.73 19.203 14.523 1 25.27 114 THR A O 1
ATOM 940 N N . MET B 1 1 ? 25.469 40.406 -5.117 1 49.56 1 MET B N 1
ATOM 941 C CA . MET B 1 1 ? 24.797 39.875 -3.93 1 49.56 1 MET B CA 1
ATOM 942 C C . MET B 1 1 ? 23.281 40 -4.078 1 49.56 1 MET B C 1
ATOM 944 O O . MET B 1 1 ? 22.719 41.094 -4.016 1 49.56 1 MET B O 1
ATOM 948 N N . THR B 1 2 ? 22.672 39.25 -4.973 1 58.06 2 THR B N 1
ATOM 949 C CA . THR B 1 2 ? 21.266 39.406 -5.297 1 58.06 2 THR B CA 1
ATOM 950 C C . THR B 1 2 ? 20.406 39.25 -4.043 1 58.06 2 THR B C 1
ATOM 952 O O . THR B 1 2 ? 20.406 38.219 -3.389 1 58.06 2 THR B O 1
ATOM 955 N N . THR B 1 3 ? 20.266 40.25 -3.324 1 59.28 3 THR B N 1
ATOM 956 C CA . THR B 1 3 ? 19.484 40.344 -2.1 1 59.28 3 THR B CA 1
ATOM 957 C C . THR B 1 3 ? 18.078 39.781 -2.314 1 59.28 3 THR B C 1
ATOM 959 O O . THR B 1 3 ? 17.359 40.219 -3.215 1 59.28 3 THR B O 1
ATOM 962 N N . LYS B 1 4 ? 17.859 38.531 -2.168 1 67.88 4 LYS B N 1
ATOM 963 C CA . LYS B 1 4 ? 16.5 38.031 -2.318 1 67.88 4 LYS B CA 1
ATOM 964 C C . LYS B 1 4 ? 15.523 38.812 -1.447 1 67.88 4 LYS B C 1
ATOM 966 O O . LYS B 1 4 ? 15.766 39 -0.252 1 67.88 4 LYS B O 1
ATOM 971 N N . HIS B 1 5 ? 14.812 39.75 -1.937 1 72.56 5 HIS B N 1
ATOM 972 C CA . HIS B 1 5 ? 13.773 40.469 -1.227 1 72.56 5 HIS B CA 1
ATOM 973 C C . HIS B 1 5 ? 12.82 39.531 -0.506 1 72.56 5 HIS B C 1
ATOM 975 O O . HIS B 1 5 ? 12.523 38.438 -1.012 1 72.56 5 HIS B O 1
ATOM 981 N N . PRO B 1 6 ? 12.562 39.75 0.711 1 76.94 6 PRO B N 1
ATOM 982 C CA . PRO B 1 6 ? 11.664 38.906 1.494 1 76.94 6 PRO B CA 1
ATOM 983 C C . PRO B 1 6 ? 10.289 38.75 0.846 1 76.94 6 PRO B C 1
ATOM 985 O O . PRO B 1 6 ? 9.82 39.656 0.157 1 76.94 6 PRO B O 1
ATOM 988 N N . TRP B 1 7 ? 9.75 37.562 0.661 1 77.44 7 TRP B N 1
ATOM 989 C CA . TRP B 1 7 ? 8.438 37.281 0.078 1 77.44 7 TRP B CA 1
ATOM 990 C C . TRP B 1 7 ? 7.359 38.125 0.765 1 77.44 7 TRP B C 1
ATOM 992 O O . TRP B 1 7 ? 7.332 38.219 1.994 1 77.44 7 TRP B O 1
ATOM 1002 N N . SER B 1 8 ? 6.672 38.906 0.024 1 85 8 SER B N 1
ATOM 1003 C CA . SER B 1 8 ? 5.488 39.562 0.535 1 85 8 SER B CA 1
ATOM 1004 C C . SER B 1 8 ? 4.52 38.594 1.184 1 85 8 SER B C 1
ATOM 1006 O O . SER B 1 8 ? 4.539 37.406 0.87 1 85 8 SER B O 1
ATOM 1008 N N . SER B 1 9 ? 3.719 39.031 2.135 1 87.38 9 SER B N 1
ATOM 1009 C CA . SER B 1 9 ? 2.711 38.219 2.797 1 87.38 9 SER B CA 1
ATOM 1010 C C . SER B 1 9 ? 1.819 37.5 1.781 1 87.38 9 SER B C 1
ATOM 1012 O O . SER B 1 9 ? 1.455 36.344 1.969 1 87.38 9 SER B O 1
ATOM 1014 N N . LYS B 1 10 ? 1.402 38.281 0.771 1 89.69 10 LYS B N 1
ATOM 1015 C CA . LYS B 1 10 ? 0.574 37.719 -0.282 1 89.69 10 LYS B CA 1
ATOM 1016 C C . LYS B 1 10 ? 1.312 36.594 -1.008 1 89.69 10 LYS B C 1
ATOM 1018 O O . LYS B 1 10 ? 0.726 35.531 -1.312 1 89.69 10 LYS B O 1
ATOM 1023 N N . ASP B 1 11 ? 2.449 36.75 -1.31 1 90.12 11 ASP B N 1
ATOM 1024 C CA . ASP B 1 11 ? 3.271 35.75 -1.977 1 90.12 11 ASP B CA 1
ATOM 1025 C C . ASP B 1 11 ? 3.42 34.5 -1.113 1 90.12 11 ASP B C 1
ATOM 1027 O O . ASP B 1 11 ? 3.393 33.375 -1.626 1 90.12 11 ASP B O 1
ATOM 1031 N N . ARG B 1 12 ? 3.568 34.75 0.095 1 91.44 12 ARG B N 1
ATOM 1032 C CA . ARG B 1 12 ? 3.707 33.656 1.023 1 91.44 12 ARG B CA 1
ATOM 1033 C C . ARG B 1 12 ? 2.439 32.812 1.06 1 91.44 12 ARG B C 1
ATOM 1035 O O . ARG B 1 12 ? 2.506 31.562 1.074 1 91.44 12 ARG B O 1
ATOM 1042 N N . HIS B 1 13 ? 1.322 33.469 1.155 1 91.75 13 HIS B N 1
ATOM 1043 C CA . HIS B 1 13 ? 0.037 32.781 1.167 1 91.75 13 HIS B CA 1
ATOM 1044 C C . HIS B 1 13 ? -0.165 31.969 -0.109 1 91.75 13 HIS B C 1
ATOM 1046 O O . HIS B 1 13 ? -0.612 30.828 -0.057 1 91.75 13 HIS B O 1
ATOM 1052 N N . LEU B 1 14 ? 0.119 32.469 -1.247 1 93 14 LEU B N 1
ATOM 1053 C CA . LEU B 1 14 ? -0.036 31.797 -2.529 1 93 14 LEU B CA 1
ATOM 1054 C C . LEU B 1 14 ? 0.855 30.562 -2.605 1 93 14 LEU B C 1
ATOM 1056 O O . LEU B 1 14 ? 0.44 29.516 -3.121 1 93 14 LEU B O 1
ATOM 1060 N N . ARG B 1 15 ? 2.01 30.703 -2.125 1 94.25 15 ARG B N 1
ATOM 1061 C CA . ARG B 1 15 ? 2.938 29.562 -2.109 1 94.25 15 ARG B CA 1
ATOM 1062 C C . ARG B 1 15 ? 2.42 28.453 -1.216 1 94.25 15 ARG B C 1
ATOM 1064 O O . ARG B 1 15 ? 2.574 27.266 -1.538 1 94.25 15 ARG B O 1
ATOM 1071 N N . ARG B 1 16 ? 1.851 28.844 -0.147 1 94.38 16 ARG B N 1
ATOM 1072 C CA . ARG B 1 16 ? 1.277 27.859 0.764 1 94.38 16 ARG B CA 1
ATOM 1073 C C . ARG B 1 16 ? 0.118 27.125 0.109 1 94.38 16 ARG B C 1
ATOM 1075 O O . ARG B 1 16 ? 0.008 25.891 0.229 1 94.38 16 ARG B O 1
ATOM 1082 N N . LEU B 1 17 ? -0.721 27.812 -0.566 1 93.94 17 LEU B N 1
ATOM 1083 C CA . LEU B 1 17 ? -1.872 27.219 -1.246 1 93.94 17 LEU B CA 1
ATOM 1084 C C . LEU B 1 17 ? -1.425 26.25 -2.334 1 93.94 17 LEU B C 1
ATOM 1086 O O . LEU B 1 17 ? -2.004 25.172 -2.486 1 93.94 17 LEU B O 1
ATOM 1090 N N . GLU B 1 18 ? -0.428 26.609 -2.975 1 95.12 18 GLU B N 1
ATOM 1091 C CA . GLU B 1 18 ? 0.124 25.75 -4.023 1 95.12 18 GLU B CA 1
ATOM 1092 C C . GLU B 1 18 ? 0.707 24.469 -3.438 1 95.12 18 GLU B C 1
ATOM 1094 O O . GLU B 1 18 ? 0.511 23.375 -3.99 1 95.12 18 GLU B O 1
ATOM 1099 N N . SER B 1 19 ? 1.442 24.594 -2.381 1 92 19 SER B N 1
ATOM 1100 C CA . SER B 1 19 ? 2.02 23.453 -1.693 1 92 19 SER B CA 1
ATOM 1101 C C . SER B 1 19 ? 0.933 22.516 -1.184 1 92 19 SER B C 1
ATOM 1103 O O . SER B 1 19 ? 1.042 21.297 -1.33 1 92 19 SER B O 1
ATOM 1105 N N . ASN B 1 20 ? -0.057 23.078 -0.653 1 85.25 20 ASN B N 1
ATOM 1106 C CA . ASN B 1 20 ? -1.185 22.297 -0.162 1 85.25 20 ASN B CA 1
ATOM 1107 C C . ASN B 1 20 ? -1.871 21.531 -1.292 1 85.25 20 ASN B C 1
ATOM 1109 O O . ASN B 1 20 ? -2.24 20.375 -1.128 1 85.25 20 ASN B O 1
ATOM 1113 N N . GLU B 1 21 ? -2.053 22.203 -2.404 1 93.06 21 GLU B N 1
ATOM 1114 C CA . GLU B 1 21 ? -2.686 21.562 -3.555 1 93.06 21 GLU B CA 1
ATOM 1115 C C . GLU B 1 21 ? -1.825 20.422 -4.098 1 93.06 21 GLU B C 1
ATOM 1117 O O . GLU B 1 21 ? -2.348 19.375 -4.492 1 93.06 21 GLU B O 1
ATOM 1122 N N . ARG B 1 22 ? -0.54 20.531 -4.121 1 92.06 22 ARG B N 1
ATOM 1123 C CA . ARG B 1 22 ? 0.373 19.484 -4.555 1 92.06 22 ARG B CA 1
ATOM 1124 C C . ARG B 1 22 ? 0.266 18.25 -3.654 1 92.06 22 ARG B C 1
ATOM 1126 O O . ARG B 1 22 ? 0.201 17.125 -4.141 1 92.06 22 ARG B O 1
ATOM 1133 N N . GLU B 1 23 ? 0.149 18.594 -2.369 1 82.31 23 GLU B N 1
ATOM 1134 C CA . GLU B 1 23 ? 0.044 17.5 -1.405 1 82.31 23 GLU B CA 1
ATOM 1135 C C . GLU B 1 23 ? -1.299 16.781 -1.525 1 82.31 23 GLU B C 1
ATOM 1137 O O . GLU B 1 23 ? -1.372 15.555 -1.387 1 82.31 23 GLU B O 1
ATOM 1142 N N . ARG B 1 24 ? -2.295 17.484 -1.807 1 88.75 24 ARG B N 1
ATOM 1143 C CA . ARG B 1 24 ? -3.611 16.891 -2.014 1 88.75 24 ARG B CA 1
ATOM 1144 C C . ARG B 1 24 ? -3.617 15.977 -3.234 1 88.75 24 ARG B C 1
ATOM 1146 O O . ARG B 1 24 ? -4.176 14.883 -3.191 1 88.75 24 ARG B O 1
ATOM 1153 N N . GLN B 1 25 ? -2.973 16.453 -4.242 1 92.62 25 GLN B N 1
ATOM 1154 C CA . GLN B 1 25 ? -2.879 15.641 -5.453 1 92.62 25 GLN B CA 1
ATOM 1155 C C . GLN B 1 25 ? -2.072 14.367 -5.203 1 92.62 25 GLN B C 1
ATOM 1157 O O . GLN B 1 25 ? -2.414 13.297 -5.715 1 92.62 25 GLN B O 1
ATOM 1162 N N . ARG B 1 26 ? -1.006 14.438 -4.531 1 88.81 26 ARG B N 1
ATOM 1163 C CA . ARG B 1 26 ? -0.186 13.281 -4.199 1 88.81 26 ARG B CA 1
ATOM 1164 C C . ARG B 1 26 ? -0.99 12.242 -3.418 1 88.81 26 ARG B C 1
ATOM 1166 O O . ARG B 1 26 ? -0.931 11.047 -3.717 1 88.81 26 ARG B O 1
ATOM 1173 N N . MET B 1 27 ? -1.775 12.688 -2.469 1 92.56 27 MET B N 1
ATOM 1174 C CA . MET B 1 27 ? -2.594 11.789 -1.658 1 92.56 27 MET B CA 1
ATOM 1175 C C . MET B 1 27 ? -3.662 11.109 -2.51 1 92.56 27 MET B C 1
ATOM 1177 O O . MET B 1 27 ? -3.992 9.945 -2.283 1 92.56 27 MET B O 1
ATOM 1181 N N . HIS B 1 28 ? -4.199 11.828 -3.449 1 90.19 28 HIS B N 1
ATOM 1182 C CA . HIS B 1 28 ? -5.164 11.227 -4.355 1 90.19 28 HIS B CA 1
ATOM 1183 C C . HIS B 1 28 ? -4.527 10.109 -5.176 1 90.19 28 HIS B C 1
ATOM 1185 O O . HIS B 1 28 ? -5.133 9.047 -5.367 1 90.19 28 HIS B O 1
ATOM 1191 N N . LYS B 1 29 ? -3.301 10.344 -5.625 1 95.12 29 LYS B N 1
ATOM 1192 C CA . LYS B 1 29 ? -2.57 9.328 -6.379 1 95.12 29 LYS B CA 1
ATOM 1193 C C . LYS B 1 29 ? -2.277 8.109 -5.516 1 95.12 29 LYS B C 1
ATOM 1195 O O . LYS B 1 29 ? -2.379 6.973 -5.98 1 95.12 29 LYS B O 1
ATOM 1200 N N . LEU B 1 30 ? -1.94 8.312 -4.305 1 92.88 30 LEU B N 1
ATOM 1201 C CA . LEU B 1 30 ? -1.675 7.219 -3.373 1 92.88 30 LEU B CA 1
ATOM 1202 C C . LEU B 1 30 ? -2.93 6.387 -3.139 1 92.88 30 LEU B C 1
ATOM 1204 O O . LEU B 1 30 ? -2.871 5.152 -3.152 1 92.88 30 LEU B O 1
ATOM 1208 N N . ASN B 1 31 ? -4.016 7.086 -2.928 1 90.56 31 ASN B N 1
ATOM 1209 C CA . ASN B 1 31 ? -5.285 6.398 -2.713 1 90.56 31 ASN B CA 1
ATOM 1210 C C . ASN B 1 31 ? -5.707 5.605 -3.947 1 90.56 31 ASN B C 1
ATOM 1212 O O . ASN B 1 31 ? -6.277 4.52 -3.826 1 90.56 31 ASN B O 1
ATOM 1216 N N . ASN B 1 32 ? -5.457 6.199 -5.102 1 95.12 32 ASN B N 1
ATOM 1217 C CA . ASN B 1 32 ? -5.73 5.461 -6.332 1 95.12 32 ASN B CA 1
ATOM 1218 C C . ASN B 1 32 ? -4.891 4.188 -6.418 1 95.12 32 ASN B C 1
ATOM 1220 O O . ASN B 1 32 ? -5.371 3.148 -6.867 1 95.12 32 ASN B O 1
ATOM 1224 N N . ALA B 1 33 ? -3.654 4.312 -6.008 1 95.56 33 ALA B N 1
ATOM 1225 C CA . ALA B 1 33 ? -2.771 3.15 -6.027 1 95.56 33 ALA B CA 1
ATOM 1226 C C . ALA B 1 33 ? -3.25 2.082 -5.047 1 95.56 33 ALA B C 1
ATOM 1228 O O . ALA B 1 33 ? -3.176 0.886 -5.336 1 95.56 33 ALA B O 1
ATOM 1229 N N . PHE B 1 34 ? -3.789 2.428 -3.916 1 93.31 34 PHE B N 1
ATOM 1230 C CA . PHE B 1 34 ? -4.391 1.489 -2.975 1 93.31 34 PHE B CA 1
ATOM 1231 C C . PHE B 1 34 ? -5.582 0.78 -3.605 1 93.31 34 PHE B C 1
ATOM 1233 O O . PHE B 1 34 ? -5.73 -0.436 -3.469 1 93.31 34 PHE B O 1
ATOM 1240 N N . GLN B 1 35 ? -6.402 1.593 -4.242 1 92.88 35 GLN B N 1
ATOM 1241 C CA . GLN B 1 35 ? -7.59 1.021 -4.871 1 92.88 35 GLN B CA 1
ATOM 1242 C C . GLN B 1 35 ? -7.207 0.013 -5.949 1 92.88 35 GLN B C 1
ATOM 1244 O O . GLN B 1 35 ? -7.82 -1.052 -6.059 1 92.88 35 GLN B O 1
ATOM 1249 N N . ALA B 1 36 ? -6.238 0.362 -6.781 1 95.31 36 ALA B N 1
ATOM 1250 C CA . ALA B 1 36 ? -5.773 -0.543 -7.832 1 95.31 36 ALA B CA 1
ATOM 1251 C C . ALA B 1 36 ? -5.254 -1.849 -7.238 1 95.31 36 ALA B C 1
ATOM 1253 O O . ALA B 1 36 ? -5.465 -2.924 -7.805 1 95.31 36 ALA B O 1
ATOM 1254 N N . LEU B 1 37 ? -4.609 -1.772 -6.105 1 95.12 37 LEU B N 1
ATOM 1255 C CA . LEU B 1 37 ? -4.121 -2.971 -5.43 1 95.12 37 LEU B CA 1
ATOM 1256 C C . LEU B 1 37 ? -5.285 -3.816 -4.918 1 95.12 37 LEU B C 1
ATOM 1258 O O . LEU B 1 37 ? -5.277 -5.039 -5.066 1 95.12 37 LEU B O 1
ATOM 1262 N N . ARG B 1 38 ? -6.254 -3.166 -4.336 1 92.19 38 ARG B N 1
ATOM 1263 C CA . ARG B 1 38 ? -7.422 -3.865 -3.807 1 92.19 38 ARG B CA 1
ATOM 1264 C C . ARG B 1 38 ? -8.141 -4.633 -4.906 1 92.19 38 ARG B C 1
ATOM 1266 O O . ARG B 1 38 ? -8.719 -5.691 -4.656 1 92.19 38 ARG B O 1
ATOM 1273 N N . GLU B 1 39 ? -8.062 -4.172 -6.094 1 92.12 39 GLU B N 1
ATOM 1274 C CA . GLU B 1 39 ? -8.805 -4.766 -7.203 1 92.12 39 GLU B CA 1
ATOM 1275 C C . GLU B 1 39 ? -8.188 -6.098 -7.625 1 92.12 39 GLU B C 1
ATOM 1277 O O . GLU B 1 39 ? -8.852 -6.914 -8.273 1 92.12 39 GLU B O 1
ATOM 1282 N N . VAL B 1 40 ? -6.973 -6.367 -7.23 1 93.12 40 VAL B N 1
ATOM 1283 C CA . VAL B 1 40 ? -6.336 -7.598 -7.684 1 93.12 40 VAL B CA 1
ATOM 1284 C C . VAL B 1 40 ? -6.293 -8.609 -6.543 1 93.12 40 VAL B C 1
ATOM 1286 O O . VAL B 1 40 ? -5.824 -9.742 -6.723 1 93.12 40 VAL B O 1
ATOM 1289 N N . ILE B 1 41 ? -6.707 -8.211 -5.414 1 91.44 41 ILE B N 1
ATOM 1290 C CA . ILE B 1 41 ? -6.777 -9.102 -4.262 1 91.44 41 ILE B CA 1
ATOM 1291 C C . ILE B 1 41 ? -8.211 -9.602 -4.082 1 91.44 41 ILE B C 1
ATOM 1293 O O . ILE B 1 41 ? -9.141 -8.805 -3.959 1 91.44 41 ILE B O 1
ATOM 1297 N N . PRO B 1 42 ? -8.273 -10.898 -4.145 1 85.06 42 PRO B N 1
ATOM 1298 C CA . PRO B 1 42 ? -9.625 -11.391 -3.887 1 85.06 42 PRO B CA 1
ATOM 1299 C C . PRO B 1 42 ? -10.109 -11.07 -2.475 1 85.06 42 PRO B C 1
ATOM 1301 O O . PRO B 1 42 ? -9.367 -11.242 -1.508 1 85.06 42 PRO B O 1
ATOM 1304 N N . HIS B 1 43 ? -10.938 -10.109 -2.584 1 71.38 43 HIS B N 1
ATOM 1305 C CA . HIS B 1 43 ? -11.445 -9.719 -1.273 1 71.38 43 HIS B CA 1
ATOM 1306 C C . HIS B 1 43 ? -12.781 -10.383 -0.976 1 71.38 43 HIS B C 1
ATOM 1308 O O . HIS B 1 43 ? -13.609 -10.562 -1.876 1 71.38 43 HIS B O 1
ATOM 1314 N N . VAL B 1 44 ? -12.688 -11.094 0.074 1 58.53 44 VAL B N 1
ATOM 1315 C CA . VAL B 1 44 ? -13.984 -11.648 0.444 1 58.53 44 VAL B CA 1
ATOM 1316 C C . VAL B 1 44 ? -14.961 -10.523 0.76 1 58.53 44 VAL B C 1
ATOM 1318 O O . VAL B 1 44 ? -14.547 -9.445 1.201 1 58.53 44 VAL B O 1
ATOM 1321 N N . ARG B 1 45 ? -16.203 -10.695 0.553 1 57.06 45 ARG B N 1
ATOM 1322 C CA . ARG B 1 45 ? -17.438 -9.93 0.656 1 57.06 45 ARG B CA 1
ATOM 1323 C C . ARG B 1 45 ? -17.406 -8.992 1.858 1 57.06 45 ARG B C 1
ATOM 1325 O O . ARG B 1 45 ? -18.453 -8.562 2.355 1 57.06 45 ARG B O 1
ATOM 1332 N N . ALA B 1 46 ? -16.266 -8.367 1.916 1 56.25 46 ALA B N 1
ATOM 1333 C CA . ALA B 1 46 ? -16.438 -7.582 3.135 1 56.25 46 ALA B CA 1
ATOM 1334 C C . ALA B 1 46 ? -17.312 -6.359 2.881 1 56.25 46 ALA B C 1
ATOM 1336 O O . ALA B 1 46 ? -17.266 -5.762 1.802 1 56.25 46 ALA B O 1
ATOM 1337 N N . GLU B 1 47 ? -18.281 -6.277 3.605 1 56.81 47 GLU B N 1
ATOM 1338 C CA . GLU B 1 47 ? -19.203 -5.145 3.586 1 56.81 47 GLU B CA 1
ATOM 1339 C C . GLU B 1 47 ? -18.453 -3.822 3.73 1 56.81 47 GLU B C 1
ATOM 1341 O O . GLU B 1 47 ? -18.922 -2.785 3.256 1 56.81 47 GLU B O 1
ATOM 1346 N N . ASN B 1 48 ? -17.344 -4.051 4.41 1 71.88 48 ASN B N 1
ATOM 1347 C CA . ASN B 1 48 ? -16.609 -2.816 4.668 1 71.88 48 ASN B CA 1
ATOM 1348 C C . ASN B 1 48 ? -15.328 -2.738 3.832 1 71.88 48 ASN B C 1
ATOM 1350 O O . ASN B 1 48 ? -14.688 -3.758 3.574 1 71.88 48 ASN B O 1
ATOM 1354 N N . LYS B 1 49 ? -15.07 -1.445 3.521 1 75.94 49 LYS B N 1
ATOM 1355 C CA . LYS B 1 49 ? -13.844 -1.176 2.779 1 75.94 49 LYS B CA 1
ATOM 1356 C C . LYS B 1 49 ? -12.609 -1.469 3.631 1 75.94 49 LYS B C 1
ATOM 1358 O O . LYS B 1 49 ? -12.594 -1.171 4.828 1 75.94 49 LYS B O 1
ATOM 1363 N N . LEU B 1 50 ? -11.656 -2.131 3.086 1 84.25 50 LEU B N 1
ATOM 1364 C CA . LEU B 1 50 ? -10.391 -2.42 3.746 1 84.25 50 LEU B CA 1
ATOM 1365 C C . LEU B 1 50 ? -9.617 -1.136 4.031 1 84.25 50 LEU B C 1
ATOM 1367 O O . LEU B 1 50 ? -9.602 -0.221 3.203 1 84.25 50 LEU B O 1
ATOM 1371 N N . SER B 1 51 ? -9.047 -1.051 5.242 1 87.94 51 SER B N 1
ATOM 1372 C CA . SER B 1 51 ? -8.133 0.05 5.535 1 87.94 51 SER B CA 1
ATOM 1373 C C . SER B 1 51 ? -6.832 -0.085 4.75 1 87.94 51 SER B C 1
ATOM 1375 O O . SER B 1 51 ? -6.598 -1.104 4.098 1 87.94 51 SER B O 1
ATOM 1377 N N . LYS B 1 52 ? -6.012 0.993 4.871 1 92.31 52 LYS B N 1
ATOM 1378 C CA . LYS B 1 52 ? -4.723 0.963 4.184 1 92.31 52 LYS B CA 1
ATOM 1379 C C . LYS B 1 52 ? -3.828 -0.14 4.738 1 92.31 52 LYS B C 1
ATOM 1381 O O . LYS B 1 52 ? -3.213 -0.889 3.979 1 92.31 52 LYS B O 1
ATOM 1386 N N . ILE B 1 53 ? -3.861 -0.18 6.043 1 91.75 53 ILE B N 1
ATOM 1387 C CA . ILE B 1 53 ? -3.031 -1.187 6.699 1 91.75 53 ILE B CA 1
ATOM 1388 C C . ILE B 1 53 ? -3.555 -2.582 6.363 1 91.75 53 ILE B C 1
ATOM 1390 O O . ILE B 1 53 ? -2.775 -3.486 6.055 1 91.75 53 ILE B O 1
ATOM 1394 N N . GLU B 1 54 ? -4.832 -2.748 6.41 1 89.81 54 GLU B N 1
ATOM 1395 C CA . GLU B 1 54 ? -5.441 -4.031 6.07 1 89.81 54 GLU B CA 1
ATOM 1396 C C . GLU B 1 54 ? -5.145 -4.418 4.625 1 89.81 54 GLU B C 1
ATOM 1398 O O . GLU B 1 54 ? -4.852 -5.582 4.336 1 89.81 54 GLU B O 1
ATOM 1403 N N . THR B 1 55 ? -5.199 -3.398 3.75 1 92.38 55 THR B N 1
ATOM 1404 C CA . THR B 1 55 ? -4.914 -3.652 2.34 1 92.38 55 THR B CA 1
ATOM 1405 C C . THR B 1 55 ? -3.49 -4.164 2.158 1 92.38 55 THR B C 1
ATOM 1407 O O . THR B 1 55 ? -3.264 -5.152 1.456 1 92.38 55 THR B O 1
ATOM 1410 N N . LEU B 1 56 ? -2.604 -3.607 2.789 1 95.5 56 LEU B N 1
ATOM 1411 C CA . LEU B 1 56 ? -1.195 -3.973 2.689 1 95.5 56 LEU B CA 1
ATOM 1412 C C . LEU B 1 56 ? -0.955 -5.367 3.252 1 95.5 56 LEU B C 1
ATOM 1414 O O . LEU B 1 56 ? -0.22 -6.164 2.66 1 95.5 56 LEU B O 1
ATOM 1418 N N . THR B 1 57 ? -1.572 -5.609 4.355 1 94.38 57 THR B N 1
ATOM 1419 C CA . THR B 1 57 ? -1.43 -6.906 5.008 1 94.38 57 THR B CA 1
ATOM 1420 C C . THR B 1 57 ? -2.025 -8.016 4.145 1 94.38 57 THR B C 1
ATOM 1422 O O . THR B 1 57 ? -1.421 -9.078 3.98 1 94.38 57 THR B O 1
ATOM 1425 N N . LEU B 1 58 ? -3.178 -7.746 3.572 1 93.25 58 LEU B N 1
ATOM 1426 C CA . LEU B 1 58 ? -3.826 -8.727 2.709 1 93.25 58 LEU B CA 1
ATOM 1427 C C . LEU B 1 58 ? -3 -8.977 1.452 1 93.25 58 LEU B C 1
ATOM 1429 O O . LEU B 1 58 ? -2.871 -10.117 1.004 1 93.25 58 LEU B O 1
ATOM 1433 N N . ALA B 1 59 ? -2.492 -7.883 0.94 1 95.62 59 ALA B N 1
ATOM 1434 C CA . ALA B 1 59 ? -1.659 -8.016 -0.253 1 95.62 59 ALA B CA 1
ATOM 1435 C C . ALA B 1 59 ? -0.439 -8.891 0.024 1 95.62 59 ALA B C 1
ATOM 1437 O O . ALA B 1 59 ? -0.123 -9.789 -0.755 1 95.62 59 ALA B O 1
ATOM 1438 N N . LYS B 1 60 ? 0.222 -8.648 1.121 1 95.19 60 LYS B N 1
ATOM 1439 C CA . LYS B 1 60 ? 1.386 -9.445 1.508 1 95.19 60 LYS B CA 1
ATOM 1440 C C . LYS B 1 60 ? 1.024 -10.922 1.643 1 95.19 60 LYS B C 1
ATOM 1442 O O . LYS B 1 60 ? 1.711 -11.781 1.095 1 95.19 60 LYS B O 1
ATOM 1447 N N . ASN B 1 61 ? 0.003 -11.164 2.305 1 93.31 61 ASN B N 1
ATOM 1448 C CA . ASN B 1 61 ? -0.419 -12.547 2.531 1 93.31 61 ASN B CA 1
ATOM 1449 C C . ASN B 1 61 ? -0.834 -13.227 1.229 1 93.31 61 ASN B C 1
ATOM 1451 O O . ASN B 1 61 ? -0.55 -14.406 1.021 1 93.31 61 ASN B O 1
ATOM 1455 N N . TYR B 1 62 ? -1.521 -12.469 0.403 1 93.81 62 TYR B N 1
ATOM 1456 C CA . TYR B 1 62 ? -1.949 -13.008 -0.883 1 93.81 62 TYR B CA 1
ATOM 1457 C C . TYR B 1 62 ? -0.749 -13.375 -1.747 1 93.81 62 TYR B C 1
ATOM 1459 O O . TYR B 1 62 ? -0.728 -14.43 -2.375 1 93.81 62 TYR B O 1
ATOM 1467 N N . ILE B 1 63 ? 0.257 -12.508 -1.74 1 95.25 63 ILE B N 1
ATOM 1468 C CA . ILE B 1 63 ? 1.479 -12.758 -2.498 1 95.25 63 ILE B CA 1
ATOM 1469 C C . ILE B 1 63 ? 2.166 -14.016 -1.973 1 95.25 63 ILE B C 1
ATOM 1471 O O . ILE B 1 63 ? 2.602 -14.867 -2.754 1 95.25 63 ILE B O 1
ATOM 1475 N N . LYS B 1 64 ? 2.213 -14.141 -0.681 1 94.75 64 LYS B N 1
ATOM 1476 C CA . LYS B 1 64 ? 2.811 -15.336 -0.093 1 94.75 64 LYS B CA 1
ATOM 1477 C C . LYS B 1 64 ? 2.053 -16.594 -0.51 1 94.75 64 LYS B C 1
ATOM 1479 O O . LYS B 1 64 ? 2.662 -17.625 -0.814 1 94.75 64 LYS B O 1
ATOM 1484 N N . SER B 1 65 ? 0.742 -16.484 -0.532 1 93.12 65 SER B N 1
ATOM 1485 C CA . SER B 1 65 ? -0.088 -17.609 -0.929 1 93.12 65 SER B CA 1
ATOM 1486 C C . SER B 1 65 ? 0.143 -17.984 -2.391 1 93.12 65 SER B C 1
ATOM 1488 O O . SER B 1 65 ? 0.31 -19.156 -2.719 1 93.12 65 SER B O 1
ATOM 1490 N N . LEU B 1 66 ? 0.105 -16.922 -3.25 1 92.62 66 LEU B N 1
ATOM 1491 C CA . LEU B 1 66 ? 0.331 -17.172 -4.672 1 92.62 66 LEU B CA 1
ATOM 1492 C C . LEU B 1 66 ? 1.691 -17.812 -4.902 1 92.62 66 LEU B C 1
ATOM 1494 O O . LEU B 1 66 ? 1.812 -18.75 -5.699 1 92.62 66 LEU B O 1
ATOM 1498 N N . THR B 1 67 ? 2.682 -17.312 -4.184 1 92.19 67 THR B N 1
ATOM 1499 C CA . THR B 1 67 ? 4.027 -17.859 -4.305 1 92.19 67 THR B CA 1
ATOM 1500 C C . THR B 1 67 ? 4.066 -19.312 -3.854 1 92.19 67 THR B C 1
ATOM 1502 O O . THR B 1 67 ? 4.699 -20.156 -4.496 1 92.19 67 THR B O 1
ATOM 1505 N N . SER B 1 68 ? 3.396 -19.609 -2.814 1 91.81 68 SER B N 1
ATOM 1506 C CA . SER B 1 68 ? 3.328 -20.984 -2.316 1 91.81 68 SER B CA 1
ATOM 1507 C C . SER B 1 68 ? 2.67 -21.906 -3.336 1 91.81 68 SER B C 1
ATOM 1509 O O . SER B 1 68 ? 3.109 -23.047 -3.525 1 91.81 68 SER B O 1
ATOM 1511 N N . ILE B 1 69 ? 1.644 -21.484 -3.928 1 89.19 69 ILE B N 1
ATOM 1512 C CA . ILE B 1 69 ? 0.928 -22.266 -4.934 1 89.19 69 ILE B CA 1
ATOM 1513 C C . ILE B 1 69 ? 1.855 -22.562 -6.109 1 89.19 69 ILE B C 1
ATOM 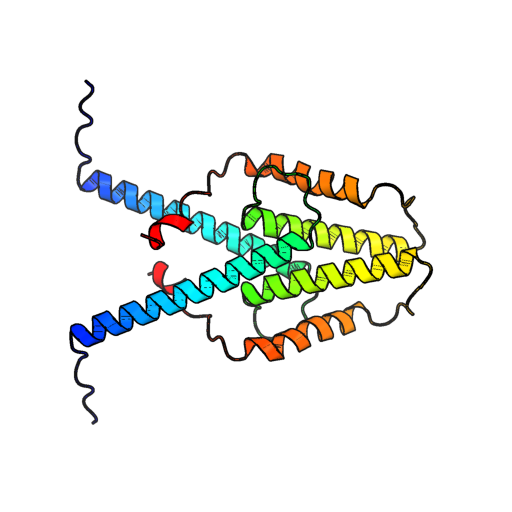1515 O O . ILE B 1 69 ? 1.922 -23.703 -6.578 1 89.19 69 ILE B O 1
ATOM 1519 N N . ILE B 1 70 ? 2.549 -21.641 -6.543 1 89.94 70 ILE B N 1
ATOM 1520 C CA . ILE B 1 70 ? 3.453 -21.797 -7.676 1 89.94 70 ILE B CA 1
ATOM 1521 C C . ILE B 1 70 ? 4.547 -22.797 -7.32 1 89.94 70 ILE B C 1
ATOM 1523 O O . ILE B 1 70 ? 4.891 -23.672 -8.125 1 89.94 70 ILE B O 1
ATOM 1527 N N . LEU B 1 71 ? 5.074 -22.703 -6.117 1 88.12 71 LEU B N 1
ATOM 1528 C CA . LEU B 1 71 ? 6.125 -23.609 -5.672 1 88.12 71 LEU B CA 1
ATOM 1529 C C . LEU B 1 71 ? 5.609 -25.047 -5.594 1 88.12 71 LEU B C 1
ATOM 1531 O O . LEU B 1 71 ? 6.301 -25.984 -6 1 88.12 71 LEU B O 1
ATOM 1535 N N . ASN B 1 72 ? 4.465 -25.172 -5.129 1 87.88 72 ASN B N 1
ATOM 1536 C CA . ASN B 1 72 ? 3.859 -26.5 -5.051 1 87.88 72 ASN B CA 1
ATOM 1537 C C . ASN B 1 72 ? 3.613 -27.094 -6.438 1 87.88 72 ASN B C 1
ATOM 1539 O O . ASN B 1 72 ? 3.873 -28.266 -6.672 1 87.88 72 ASN B O 1
ATOM 1543 N N . MET B 1 73 ? 3.113 -26.266 -7.324 1 82.69 73 MET B N 1
ATOM 1544 C CA . MET B 1 73 ? 2.859 -26.703 -8.688 1 82.69 73 MET B CA 1
ATOM 1545 C C . MET B 1 73 ? 4.16 -27.062 -9.398 1 82.69 73 MET B C 1
ATOM 1547 O O . MET B 1 73 ? 4.207 -28.031 -10.164 1 82.69 73 MET B O 1
ATOM 1551 N N . SER B 1 74 ? 5.125 -26.328 -9.086 1 85.69 74 SER B N 1
ATOM 1552 C CA . SER B 1 74 ? 6.418 -26.562 -9.727 1 85.69 74 SER B CA 1
ATOM 1553 C C . SER B 1 74 ? 7.066 -27.828 -9.195 1 85.69 74 SER B C 1
ATOM 1555 O O . SER B 1 74 ? 7.863 -28.469 -9.898 1 85.69 74 SER B O 1
ATOM 1557 N N . ASN B 1 75 ? 6.797 -28.172 -7.992 1 85.12 75 ASN B N 1
ATOM 1558 C CA . ASN B 1 75 ? 7.355 -29.375 -7.375 1 85.12 75 ASN B CA 1
ATOM 1559 C C . ASN B 1 75 ? 6.48 -30.594 -7.637 1 85.12 75 ASN B C 1
ATOM 1561 O O . ASN B 1 75 ? 6.73 -31.672 -7.09 1 85.12 75 ASN B O 1
ATOM 1565 N N . GLY B 1 76 ? 5.57 -30.516 -8.594 1 75.12 76 GLY B N 1
ATOM 1566 C CA . GLY B 1 76 ? 4.719 -31.641 -8.961 1 75.12 76 GLY B CA 1
ATOM 1567 C C . GLY B 1 76 ? 3.641 -31.938 -7.934 1 75.12 76 GLY B C 1
ATOM 1568 O O . GLY B 1 76 ? 3.033 -33 -7.945 1 75.12 76 GLY B O 1
ATOM 1569 N N . HIS B 1 77 ? 3.65 -31.141 -6.883 1 68.06 77 HIS B N 1
ATOM 1570 C CA . HIS B 1 77 ? 2.59 -31.312 -5.895 1 68.06 77 HIS B CA 1
ATOM 1571 C C . HIS B 1 77 ? 1.342 -30.531 -6.289 1 68.06 77 HIS B C 1
ATOM 1573 O O . HIS B 1 77 ? 1.418 -29.328 -6.574 1 68.06 77 HIS B O 1
ATOM 1579 N N . PHE B 1 78 ? 0.46 -31.062 -7.168 1 57.34 78 PHE B N 1
ATOM 1580 C CA . PHE B 1 78 ? -0.764 -30.375 -7.57 1 57.34 78 PHE B CA 1
ATOM 1581 C C . PHE B 1 78 ? -1.753 -30.312 -6.414 1 57.34 78 PHE B C 1
ATOM 1583 O O . PHE B 1 78 ? -2.119 -31.344 -5.844 1 57.34 78 PHE B O 1
ATOM 1590 N N . PRO B 1 79 ? -1.7 -29.375 -5.645 1 53.06 79 PRO B N 1
ATOM 1591 C CA . PRO B 1 79 ? -2.857 -29.5 -4.754 1 53.06 79 PRO B CA 1
ATOM 1592 C C . PRO B 1 79 ? -4.168 -29.688 -5.516 1 53.06 79 PRO B C 1
ATOM 1594 O O . PRO B 1 79 ? -4.273 -29.297 -6.68 1 53.06 79 PRO B O 1
ATOM 1597 N N . ALA B 1 80 ? -5.031 -30.688 -5.148 1 45.12 80 ALA B N 1
ATOM 1598 C CA . ALA B 1 80 ? -6.379 -30.734 -5.703 1 45.12 80 ALA B CA 1
ATOM 1599 C C . ALA B 1 80 ? -6.934 -29.328 -5.922 1 45.12 80 ALA B C 1
ATOM 1601 O O . ALA B 1 80 ? -6.879 -28.484 -5.023 1 45.12 80 ALA B O 1
ATOM 1602 N N . ALA B 1 81 ? -6.855 -28.781 -7.047 1 42.19 81 ALA B N 1
ATOM 1603 C CA . ALA B 1 81 ? -7.215 -27.484 -7.617 1 42.19 81 ALA B CA 1
ATOM 1604 C C . ALA B 1 81 ? -8.5 -26.953 -6.996 1 42.19 81 ALA B C 1
ATOM 1606 O O . ALA B 1 81 ? -9.055 -25.953 -7.465 1 42.19 81 ALA B O 1
ATOM 1607 N N . GLU B 1 82 ? -9.242 -27.719 -6.309 1 41.91 82 GLU B N 1
ATOM 1608 C CA . GLU B 1 82 ? -10.586 -27.172 -6.184 1 41.91 82 GLU B CA 1
ATOM 1609 C C . GLU B 1 82 ? -10.539 -25.688 -5.809 1 41.91 82 GLU B C 1
ATOM 1611 O O . GLU B 1 82 ? -11.148 -24.859 -6.477 1 41.91 82 GLU B O 1
ATOM 1616 N N . GLY B 1 83 ? -10.844 -25.25 -4.508 1 40.34 83 GLY B N 1
ATOM 1617 C CA . GLY B 1 83 ? -11.484 -24.094 -3.893 1 40.34 83 GLY B CA 1
ATOM 1618 C C . GLY B 1 83 ? -10.531 -22.938 -3.666 1 40.34 83 GLY B C 1
ATOM 1619 O O . GLY B 1 83 ? -10.484 -22.375 -2.572 1 40.34 83 GLY B O 1
ATOM 1620 N N . MET B 1 84 ? -9.461 -22.781 -4.453 1 47.12 84 MET B N 1
ATOM 1621 C CA . MET B 1 84 ? -8.445 -21.844 -3.98 1 47.12 84 MET B CA 1
ATOM 1622 C C . MET B 1 84 ? -9 -20.422 -3.939 1 47.12 84 MET B C 1
ATOM 1624 O O . MET B 1 84 ? -8.586 -19.609 -3.111 1 47.12 84 MET B O 1
ATOM 1628 N N . GLY B 1 85 ? -9.781 -20.125 -5.004 1 46.31 85 GLY B N 1
ATOM 1629 C CA . GLY B 1 85 ? -10.25 -18.75 -5.004 1 46.31 85 GLY B CA 1
ATOM 1630 C C . GLY B 1 85 ? -10.969 -18.359 -3.723 1 46.31 85 GLY B C 1
ATOM 1631 O O . GLY B 1 85 ? -10.68 -17.312 -3.139 1 46.31 85 GLY B O 1
ATOM 1632 N N . GLY B 1 86 ? -12.172 -19.094 -3.584 1 49 86 GLY B N 1
ATOM 1633 C CA . GLY B 1 86 ? -13.055 -18.75 -2.479 1 49 86 GLY B CA 1
ATOM 1634 C C . GLY B 1 86 ? -12.422 -19 -1.119 1 49 86 GLY B C 1
ATOM 1635 O O . GLY B 1 86 ? -12.656 -18.234 -0.179 1 49 86 GLY B O 1
ATOM 1636 N N . ALA B 1 87 ? -11.703 -20.016 -1.035 1 50.78 87 ALA B N 1
ATOM 1637 C CA . ALA B 1 87 ? -11.164 -20.391 0.271 1 50.78 87 ALA B CA 1
ATOM 1638 C C . ALA B 1 87 ? -10.016 -19.469 0.676 1 50.78 87 ALA B C 1
ATOM 1640 O O . ALA B 1 87 ? -9.859 -19.141 1.857 1 50.78 87 ALA B O 1
ATOM 1641 N N . TRP B 1 88 ? -9.305 -19.141 -0.347 1 56.31 88 TRP B N 1
ATOM 1642 C CA . TRP B 1 88 ? -8.164 -18.281 -0.067 1 56.31 88 TRP B CA 1
ATOM 1643 C C . TRP B 1 88 ? -8.625 -16.906 0.403 1 56.31 88 TRP B C 1
ATOM 1645 O O . TRP B 1 88 ? -8.008 -16.312 1.286 1 56.31 88 TRP B O 1
ATOM 1655 N N . GLY B 1 89 ? -9.648 -16.5 -0.192 1 56.38 89 GLY B N 1
ATOM 1656 C CA . GLY B 1 89 ? -10.195 -15.234 0.267 1 56.38 89 GLY B CA 1
ATOM 1657 C C . GLY B 1 89 ? -10.648 -15.273 1.714 1 56.38 89 GLY B C 1
ATOM 1658 O O . GLY B 1 89 ? -10.516 -14.281 2.438 1 56.38 89 GLY B O 1
ATOM 1659 N N . SER B 1 90 ? -11.273 -16.406 1.969 1 57.28 90 SER B N 1
ATOM 1660 C CA . SER B 1 90 ? -11.781 -16.531 3.332 1 57.28 90 SER B CA 1
ATOM 1661 C C . SER B 1 90 ? -10.648 -16.547 4.348 1 57.28 90 SER B C 1
ATOM 1663 O O . SER B 1 90 ? -10.742 -15.922 5.406 1 57.28 90 SER B O 1
ATOM 1665 N N . LYS B 1 91 ? -9.664 -17.188 4.027 1 57.12 91 LYS B N 1
ATOM 1666 C CA . LYS B 1 91 ? -8.555 -17.297 4.969 1 57.12 91 LYS B CA 1
ATOM 1667 C C . LYS B 1 91 ? -7.836 -15.953 5.125 1 57.12 91 LYS B C 1
ATOM 1669 O O . LYS B 1 91 ? -7.438 -15.578 6.23 1 57.12 91 LYS B O 1
ATOM 1674 N N . LEU B 1 92 ? -7.738 -15.352 4.035 1 60.69 92 LEU B N 1
ATOM 1675 C CA . LEU B 1 92 ? -7.051 -14.062 4.062 1 60.69 92 LEU B CA 1
ATOM 1676 C C . LEU B 1 92 ? -7.828 -13.047 4.891 1 60.69 92 LEU B C 1
ATOM 1678 O O . LEU B 1 92 ? -7.238 -12.281 5.652 1 60.69 92 LEU B O 1
ATOM 1682 N N . TYR B 1 93 ? -9.203 -13.211 4.785 1 58.03 93 TYR B N 1
ATOM 1683 C CA . TYR B 1 93 ? -10.078 -12.273 5.473 1 58.03 93 TYR B CA 1
ATOM 1684 C C . TYR B 1 93 ? -10.234 -12.641 6.945 1 58.03 93 TYR B C 1
ATOM 1686 O O . TYR B 1 93 ? -10.32 -11.766 7.809 1 58.03 93 TYR B O 1
ATOM 1694 N N . GLN B 1 94 ? -10.469 -13.93 7.18 1 53.47 94 GLN B N 1
ATOM 1695 C CA . GLN B 1 94 ? -10.641 -14.367 8.562 1 53.47 94 GLN B CA 1
ATOM 1696 C C . GLN B 1 94 ? -9.461 -13.938 9.422 1 53.47 94 GLN B C 1
ATOM 1698 O O . GLN B 1 94 ? -9.633 -13.562 10.586 1 53.47 94 GLN B O 1
ATOM 1703 N N . HIS B 1 95 ? -8.344 -14.008 8.906 1 51.53 95 HIS B N 1
ATOM 1704 C CA . HIS B 1 95 ? -7.172 -13.562 9.648 1 51.53 95 HIS B CA 1
ATOM 1705 C C . HIS B 1 95 ? -7.207 -12.062 9.898 1 51.53 95 HIS B C 1
ATOM 1707 O O . HIS B 1 95 ? -6.766 -11.594 10.953 1 51.53 95 HIS B O 1
ATOM 1713 N N . TYR B 1 96 ? -7.848 -11.43 9.094 1 50.56 96 TYR B N 1
ATOM 1714 C CA . TYR B 1 96 ? -7.934 -9.977 9.188 1 50.56 96 TYR B CA 1
ATOM 1715 C C . TYR B 1 96 ? -8.914 -9.562 10.281 1 50.56 96 TYR B C 1
ATOM 1717 O O . TYR B 1 96 ? -8.641 -8.625 11.039 1 50.56 96 TYR B O 1
ATOM 1725 N N . GLN B 1 97 ? -10.172 -10.07 10.266 1 44.66 97 GLN B N 1
ATOM 1726 C CA . GLN B 1 97 ? -11.18 -9.703 11.258 1 44.66 97 GLN B CA 1
ATOM 1727 C C . GLN B 1 97 ? -10.656 -9.891 12.672 1 44.66 97 GLN B C 1
ATOM 1729 O O . GLN B 1 97 ? -10.992 -9.125 13.578 1 44.66 97 GLN B O 1
ATOM 1734 N N . GLN B 1 98 ? -9.992 -10.805 12.773 1 40.56 98 GLN B N 1
ATOM 1735 C CA . GLN B 1 98 ? -9.562 -11.039 14.148 1 40.56 98 GLN B CA 1
ATOM 1736 C C . GLN B 1 98 ? -8.594 -9.953 14.609 1 40.56 98 GLN B C 1
ATOM 1738 O O . GLN B 1 98 ? -8.602 -9.562 15.781 1 40.56 98 GLN B O 1
ATOM 1743 N N . GLN B 1 99 ? -7.863 -9.445 13.742 1 36.97 99 GLN B N 1
ATOM 1744 C CA . GLN B 1 99 ? -6.863 -8.5 14.227 1 36.97 99 GLN B CA 1
ATOM 1745 C C . GLN B 1 99 ? -7.43 -7.086 14.297 1 36.97 99 GLN B C 1
ATOM 1747 O O . GLN B 1 99 ? -7.02 -6.285 15.141 1 36.97 99 GLN B O 1
ATOM 1752 N N . HIS B 1 100 ? -8.109 -6.609 13.375 1 41.38 100 HIS B N 1
ATOM 1753 C CA . HIS B 1 100 ? -8.422 -5.188 13.289 1 41.38 100 HIS B CA 1
ATOM 1754 C C . HIS B 1 100 ? -9.695 -4.852 14.047 1 41.38 100 HIS B C 1
ATOM 1756 O O . HIS B 1 100 ? -10.219 -3.742 13.93 1 41.38 100 HIS B O 1
ATOM 1762 N N . GLY B 1 101 ? -10.414 -5.621 14.805 1 31.67 101 GLY B N 1
ATOM 1763 C CA . GLY B 1 101 ? -11.547 -5.09 15.547 1 31.67 101 GLY B CA 1
ATOM 1764 C C . GLY B 1 101 ? -11.258 -3.746 16.188 1 31.67 101 GLY B C 1
ATOM 1765 O O . GLY B 1 101 ? -12.18 -3.027 16.578 1 31.67 101 GLY B O 1
ATOM 1766 N N . ASP B 1 102 ? -10.133 -3.486 16.719 1 32.28 102 ASP B N 1
ATOM 1767 C CA . ASP B 1 102 ? -10.047 -2.344 17.625 1 32.28 102 ASP B CA 1
ATOM 1768 C C . ASP B 1 102 ? -9.75 -1.057 16.859 1 32.28 102 ASP B C 1
ATOM 1770 O O . ASP B 1 102 ? -9.688 0.023 17.453 1 32.28 102 ASP B O 1
ATOM 1774 N N . ASP B 1 103 ? -9.055 -1.049 15.766 1 34.31 103 ASP B N 1
ATOM 1775 C CA . ASP B 1 103 ? -8.484 0.252 15.43 1 34.31 103 ASP B CA 1
ATOM 1776 C C . ASP B 1 103 ? -9.469 1.081 14.602 1 34.31 103 ASP B C 1
ATOM 1778 O O . ASP B 1 103 ? -9.812 0.705 13.484 1 34.31 103 ASP B O 1
ATOM 1782 N N . ASP B 1 104 ? -10.367 1.82 15.18 1 32.91 104 ASP B N 1
ATOM 1783 C CA . ASP B 1 104 ? -11.266 2.883 14.734 1 32.91 104 ASP B CA 1
ATOM 1784 C C . ASP B 1 104 ? -10.539 3.873 13.828 1 32.91 104 ASP B C 1
ATOM 1786 O O . ASP B 1 104 ? -10.148 4.957 14.266 1 32.91 104 ASP B O 1
ATOM 1790 N N . HIS B 1 105 ? -9.57 3.494 13.039 1 33.75 105 HIS B N 1
ATOM 1791 C CA . HIS B 1 105 ? -8.703 4.5 12.43 1 33.75 105 HIS B CA 1
ATOM 1792 C C . HIS B 1 105 ? -9.422 5.246 11.312 1 33.75 105 HIS B C 1
ATOM 1794 O O . HIS B 1 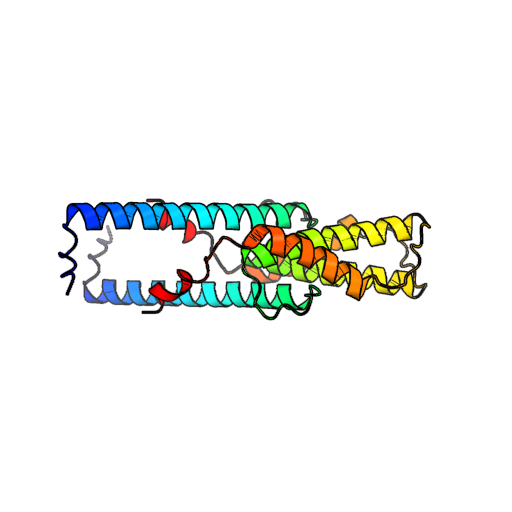105 ? -8.789 5.957 10.523 1 33.75 105 HIS B O 1
ATOM 1800 N N . GLU B 1 106 ? -10.742 5.156 11.055 1 31.69 106 GLU B N 1
ATOM 1801 C CA . GLU B 1 106 ? -11.305 5.871 9.906 1 31.69 106 GLU B CA 1
ATOM 1802 C C . GLU B 1 106 ? -11.078 7.375 10.031 1 31.69 106 GLU B C 1
ATOM 1804 O O . GLU B 1 106 ? -11.266 8.117 9.062 1 31.69 106 GLU B O 1
ATOM 1809 N N . GLU B 1 107 ? -10.961 8.016 11.188 1 30.59 107 GLU B N 1
ATOM 1810 C CA . GLU B 1 107 ? -11.328 9.422 11.344 1 30.59 107 GLU B CA 1
ATOM 1811 C C . GLU B 1 107 ? -10.312 10.336 10.672 1 30.59 107 GLU B C 1
ATOM 1813 O O . GLU B 1 107 ? -10.648 11.453 10.25 1 30.59 107 GLU B O 1
ATOM 1818 N N . HIS B 1 108 ? -8.977 10.117 10.805 1 32.44 108 HIS B N 1
ATOM 1819 C CA . HIS B 1 108 ? -8.141 11.305 10.734 1 32.44 108 HIS B CA 1
ATOM 1820 C C . HIS B 1 108 ? -7.91 11.734 9.289 1 32.44 108 HIS B C 1
ATOM 1822 O O . HIS B 1 108 ? -7.184 12.695 9.031 1 32.44 108 HIS B O 1
ATOM 1828 N N . LEU B 1 109 ? -8.211 10.93 8.266 1 32.16 109 LEU B N 1
ATOM 1829 C CA . LEU B 1 109 ? -7.879 11.5 6.965 1 32.16 109 LEU B CA 1
ATOM 1830 C C . LEU B 1 109 ? -8.758 12.711 6.66 1 32.16 109 LEU B C 1
ATOM 1832 O O . LEU B 1 109 ? -8.484 13.461 5.727 1 32.16 109 LEU B O 1
ATOM 1836 N N . GLN B 1 110 ? -9.883 12.945 7.281 1 28.42 110 GLN B N 1
ATOM 1837 C CA . GLN B 1 110 ? -10.844 13.961 6.879 1 28.42 110 GLN B CA 1
ATOM 1838 C C . GLN B 1 110 ? -10.352 15.359 7.246 1 28.42 110 GLN B C 1
ATOM 1840 O O . GLN B 1 110 ? -10.727 16.344 6.605 1 28.42 110 GLN B O 1
ATOM 1845 N N . LYS B 1 111 ? -9.656 15.609 8.406 1 35.81 111 LYS B N 1
ATOM 1846 C CA . LYS B 1 111 ? -9.602 17 8.836 1 35.81 111 LYS B CA 1
ATOM 1847 C C . LYS B 1 111 ? -8.82 17.859 7.844 1 35.81 111 LYS B C 1
ATOM 1849 O O . LYS B 1 111 ? -8.938 19.094 7.852 1 35.81 111 LYS B O 1
ATOM 1854 N N . TYR B 1 112 ? -7.922 17.391 7.094 1 31.58 112 TYR B N 1
ATOM 1855 C CA . TYR B 1 112 ? -7.262 18.359 6.242 1 31.58 112 TYR B CA 1
ATOM 1856 C C . TYR B 1 112 ? -8.148 18.75 5.062 1 31.58 112 TYR B C 1
ATOM 1858 O O . TYR B 1 112 ? -7.734 19.531 4.195 1 31.58 112 TYR B O 1
ATOM 1866 N N . SER B 1 113 ? -9.234 18.031 4.91 1 26.88 113 SER B N 1
ATOM 1867 C CA . SER B 1 113 ? -10.117 18.562 3.869 1 26.88 113 SER B CA 1
ATOM 1868 C C . SER B 1 113 ? -10.922 19.75 4.371 1 26.88 113 SER B C 1
ATOM 1870 O O . SER B 1 113 ? -11.719 20.328 3.627 1 26.88 113 SER B O 1
ATOM 1872 N N . THR B 1 114 ? -10.883 20.125 5.664 1 24.94 114 THR B N 1
ATOM 1873 C CA . THR B 1 114 ? -11.656 21.344 5.891 1 24.94 114 THR B CA 1
ATOM 1874 C C . THR B 1 114 ? -10.82 22.578 5.586 1 24.94 114 THR B C 1
ATOM 1876 O O . THR B 1 114 ? -9.617 22.609 5.859 1 24.94 114 THR B O 1
#

Sequence (228 aa):
MTTKHPWSSKDRHLRRLESNERERQRMHKLNNAFQALREVIPHVRAENKLSKIETLTLAKNYIKSLTSIILNMSNGHFPAAEGMGGAWGSKLYQHYQQQHGDDDHEEHLQKYSTMTTKHPWSSKDRHLRRLESNERERQRMHKLNNAFQALREVIPHVRAENKLSKIETLTLAKNYIKSLTSIILNMSNGHFPAAEGMGGAWGSKLYQHYQQQHGDDDHEEHLQKYST